Protein AF-R4KHP0-F1 (afdb_monomer)

Radius of gyration: 24.32 Å; Cα contacts (8 Å, |Δi|>4): 473; chains: 1; bounding box: 64×85×61 Å

Sequence (287 aa):
MPMGKLNKGKLIIPLVLSVVIGASGCSSDPKTSSIDQTKNSPAQAQDEILSQAIQSKKWPEKLSLTSPSKLAAPFQPISEKLLKTSNFPIFLPTYFPSPNVKDMKWSLNLKTEKNNFTIEIGKDLPPRKGVAYEAGTLSGNVRQPDESPLEKQFESENIGISSINLPNGIKGKEFLADGYPNVIGSNAITWKTDKWSFFVTASPGNGSGSTVDYAHQIVNALGKNDQGLLALPGKLSFIYTGANHPLTEIYWKVNDFTWYCFNWSGDTKEAIQIWRSMAYIGGENVK

Solvent-accessible sur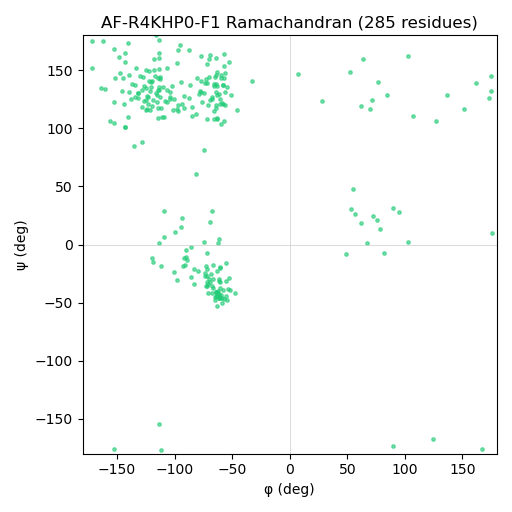face area (backbone atoms only — not comparable to full-atom values): 17339 Å² total; per-residue (Å²): 141,89,87,78,91,83,88,87,83,91,82,84,88,88,84,86,84,86,86,87,87,83,89,86,84,83,90,84,86,89,84,89,83,91,81,92,76,94,70,92,49,83,66,58,68,52,54,56,60,53,57,60,59,71,75,42,102,52,75,73,94,64,76,70,76,40,60,61,86,62,33,18,76,82,51,37,80,53,48,63,59,47,55,74,64,39,78,42,71,38,68,50,36,42,45,68,84,77,63,96,44,90,82,38,42,80,40,75,49,79,47,74,54,95,69,35,36,39,33,41,34,24,39,38,43,84,85,54,83,90,62,56,49,77,42,32,36,44,32,40,49,40,73,81,80,72,80,55,69,64,59,54,42,48,76,72,61,38,81,44,77,46,81,40,80,45,76,87,76,42,66,29,41,36,30,40,26,74,41,73,88,78,35,81,74,27,35,36,41,34,41,66,59,100,49,37,41,38,41,27,34,26,40,78,51,104,83,54,68,47,34,65,51,51,48,44,49,51,50,59,68,30,38,72,84,50,65,56,53,66,99,47,41,34,40,41,39,37,45,27,80,73,72,92,48,39,38,30,40,40,35,36,41,80,50,100,83,31,19,32,40,38,37,28,45,54,61,60,61,56,48,52,52,32,59,67,30,49,36,43,59,46,42,43,75,84,126

Secondary structure (DSSP, 8-state):
-----------------------------------------TTHHHHHHHHHHTS-SS--S---PPPGGGS-TTTHHHHHHHHHH-SS-EEEES--PPPSSTT-EEEEEEEEETTEEEEEEEEE-TT-TT-PEEEEEEEEEEPPPPPPHHHHHHHHH-SEEEEEE-GGG-EEEEEEES-TTS-TTEEEEEEE-SSEEEEEEE---TTS--HHHHHHHHHHHH-GGGTTS-SS-EEEEEEE-SSS--EEEEEEESSSS-EEEEEESS-HHHHHHHHHTEEEEE-----

Foldseek 3Di:
DDDDDDDDDDDDDDDDDDDDDDDDDDDDDDDDDDDDDDDDDVVVVVVVVLVVVVPDPDDPPDQDADALVQADPQCSVCLVVCQVQAQEWDWGFSDADDDPDPPKDWDWDWDDDRHKIKIFIFIDDPPDPPDTHGFWMKMKQDPDDDDPVVVVCLVPQFPDKDWDQEPLRFIKIKGFHQPPPHAHGWIWIWGDDPAEIEIFTAGDDPDDDHSNVLSNVLDVLCPHPSSLDDPWHWYWYWDHYPPQFIWIWIWTDPDPRMIMIIIGRDDVSSSSNRVSRIGTNDHHDPD

Structure (mmCIF, N/CA/C/O backbone):
data_AF-R4KHP0-F1
#
_entry.id   AF-R4KHP0-F1
#
loop_
_atom_site.group_PDB
_atom_site.id
_atom_site.type_symbol
_atom_site.label_atom_id
_atom_site.label_alt_id
_atom_site.label_comp_id
_atom_site.label_asym_id
_atom_site.label_entity_id
_atom_site.label_seq_id
_atom_site.pdbx_PDB_ins_code
_atom_site.Cartn_x
_atom_site.Cartn_y
_atom_site.Cartn_z
_atom_site.occupancy
_atom_site.B_iso_or_equiv
_atom_site.auth_seq_id
_atom_site.auth_comp_id
_atom_site.auth_asym_id
_atom_site.auth_atom_id
_atom_site.pdbx_PDB_model_num
ATOM 1 N N . MET A 1 1 ? 32.610 46.229 -37.667 1.00 28.91 1 MET A N 1
ATOM 2 C CA . MET A 1 1 ? 32.485 45.139 -38.660 1.00 28.91 1 MET A CA 1
ATOM 3 C C . MET A 1 1 ? 33.336 43.951 -38.213 1.00 28.91 1 MET A C 1
ATOM 5 O O . MET A 1 1 ? 34.385 44.208 -37.635 1.00 28.91 1 MET A O 1
ATOM 9 N N . PRO A 1 2 ? 32.869 42.701 -38.398 1.00 46.25 2 PRO A N 1
ATOM 10 C CA . PRO A 1 2 ? 33.339 41.508 -37.684 1.00 46.25 2 PRO A CA 1
ATOM 11 C C . PRO A 1 2 ? 34.064 40.479 -38.576 1.00 46.25 2 PRO A C 1
ATOM 13 O O . PRO A 1 2 ? 33.817 40.426 -39.774 1.00 46.25 2 PRO A O 1
ATOM 16 N N . MET A 1 3 ? 34.854 39.594 -37.960 1.00 31.41 3 MET A N 1
ATOM 17 C CA . MET A 1 3 ? 35.162 38.203 -38.365 1.00 31.41 3 MET A CA 1
ATOM 18 C C . MET A 1 3 ? 35.685 37.483 -37.100 1.00 31.41 3 MET A C 1
ATOM 20 O O . MET A 1 3 ? 36.504 38.065 -36.404 1.00 31.41 3 MET A O 1
ATOM 24 N N . GLY A 1 4 ? 35.304 36.274 -36.680 1.00 32.97 4 GLY A N 1
ATOM 25 C CA . GLY A 1 4 ? 34.343 35.273 -37.145 1.00 32.97 4 GLY A CA 1
ATOM 26 C C . GLY A 1 4 ? 34.681 33.902 -36.512 1.00 32.97 4 GLY A C 1
ATOM 27 O O . GLY A 1 4 ? 35.857 33.582 -36.467 1.00 32.97 4 GLY A O 1
ATOM 28 N N . LYS A 1 5 ? 33.644 33.138 -36.087 1.00 36.53 5 LYS A N 1
ATOM 29 C CA . LYS A 1 5 ? 33.468 31.645 -36.036 1.00 36.53 5 LYS A CA 1
ATOM 30 C C . LYS A 1 5 ? 34.557 30.770 -35.342 1.00 36.53 5 LYS A C 1
ATOM 32 O O . LYS A 1 5 ? 35.724 31.086 -35.417 1.00 36.53 5 LYS A O 1
ATOM 37 N N . LEU A 1 6 ? 34.355 29.614 -34.688 1.00 37.94 6 LEU A N 1
ATOM 38 C CA . LEU A 1 6 ? 33.360 28.522 -34.523 1.00 37.94 6 LEU A CA 1
ATOM 39 C C . LEU A 1 6 ? 33.566 27.950 -33.080 1.00 37.94 6 LEU A C 1
ATOM 41 O O . LEU A 1 6 ? 34.680 28.024 -32.584 1.00 37.94 6 LEU A O 1
ATOM 45 N N . ASN A 1 7 ? 32.579 27.518 -32.281 1.00 37.56 7 ASN A N 1
ATOM 46 C CA . ASN A 1 7 ? 31.709 26.317 -32.301 1.00 37.56 7 ASN A CA 1
ATOM 47 C C . ASN A 1 7 ? 32.344 24.976 -31.812 1.00 37.56 7 ASN A C 1
ATOM 49 O O . ASN A 1 7 ? 33.433 24.632 -32.257 1.00 37.56 7 ASN A O 1
ATOM 53 N N . LYS A 1 8 ? 31.548 24.182 -31.048 1.00 37.00 8 LYS A N 1
ATOM 54 C CA . LYS A 1 8 ? 31.733 22.791 -30.505 1.00 37.00 8 LYS A CA 1
ATOM 55 C C . LYS A 1 8 ? 32.526 22.694 -29.176 1.00 37.00 8 LYS A C 1
ATOM 57 O O . LYS A 1 8 ? 33.606 23.241 -29.087 1.00 37.00 8 LYS A O 1
ATOM 62 N N . GLY A 1 9 ? 32.118 22.045 -28.078 1.00 30.08 9 GLY A N 1
ATOM 63 C CA . GLY A 1 9 ? 31.060 21.070 -27.791 1.00 30.08 9 GLY A CA 1
ATOM 64 C C . GLY A 1 9 ? 31.629 19.658 -27.551 1.00 30.08 9 GLY A C 1
ATOM 65 O O . GLY A 1 9 ? 32.000 19.042 -28.541 1.00 30.08 9 GLY A O 1
ATOM 66 N N . LYS A 1 10 ? 31.557 19.153 -26.292 1.00 29.66 10 LYS A N 1
ATOM 67 C CA . LYS A 1 10 ? 31.539 17.718 -25.857 1.00 29.66 10 LYS A CA 1
ATOM 68 C C . LYS A 1 10 ? 32.817 16.879 -26.166 1.00 29.66 10 LYS A C 1
ATOM 70 O O . LYS A 1 10 ? 33.559 17.232 -27.060 1.00 29.66 10 LYS A O 1
ATOM 75 N N . LEU A 1 11 ? 33.177 15.739 -25.560 1.00 28.12 11 LEU A N 1
ATOM 76 C CA . LEU A 1 11 ? 32.784 14.893 -24.418 1.00 28.12 11 LEU A CA 1
ATOM 77 C C . LEU A 1 11 ? 33.687 13.615 -24.510 1.00 28.12 11 LEU A C 1
ATOM 79 O O . LEU A 1 11 ? 33.922 13.151 -25.617 1.00 28.12 11 LEU A O 1
ATOM 83 N N . ILE A 1 12 ? 34.099 13.047 -23.362 1.00 31.05 12 ILE A N 1
ATOM 84 C CA . ILE A 1 12 ? 34.467 11.627 -23.068 1.00 31.05 12 ILE A CA 1
ATOM 85 C C . ILE A 1 12 ? 35.771 10.962 -23.608 1.00 31.05 12 ILE A C 1
ATOM 87 O O . ILE A 1 12 ? 36.027 10.874 -24.801 1.00 31.05 12 ILE A O 1
ATOM 91 N N . ILE A 1 13 ? 36.526 10.441 -22.616 1.00 41.41 13 ILE A N 1
ATOM 92 C CA . ILE A 1 13 ? 37.250 9.149 -22.413 1.00 41.41 13 ILE A CA 1
ATOM 93 C C . ILE A 1 13 ? 37.324 8.158 -23.604 1.00 41.41 13 ILE A C 1
ATOM 95 O O . ILE A 1 13 ? 36.345 7.973 -24.320 1.00 41.41 13 ILE A O 1
ATOM 99 N N . PRO A 1 14 ? 38.425 7.389 -23.743 1.00 34.06 14 PRO A N 1
ATOM 100 C CA . PRO A 1 14 ? 38.361 5.995 -23.262 1.00 34.06 14 PRO A CA 1
ATOM 101 C C . PRO A 1 14 ? 39.704 5.455 -22.722 1.00 34.06 14 PRO A C 1
ATOM 103 O O . PRO A 1 14 ? 40.760 5.747 -23.271 1.00 34.06 14 PRO A O 1
ATOM 106 N N . LEU A 1 15 ? 39.670 4.562 -21.727 1.00 25.88 15 LEU A N 1
ATOM 107 C CA . LEU A 1 15 ? 40.487 3.351 -21.827 1.00 25.88 15 LEU A CA 1
ATOM 108 C C . LEU A 1 15 ? 39.878 2.189 -21.037 1.00 25.88 15 LEU A C 1
ATOM 110 O O . LEU A 1 15 ? 39.623 2.258 -19.839 1.00 25.88 15 LEU A O 1
ATOM 114 N N . VAL A 1 16 ? 39.651 1.133 -21.802 1.00 30.00 16 VAL A N 1
ATOM 115 C CA . VAL A 1 16 ? 39.250 -0.224 -21.452 1.00 30.00 16 VAL A CA 1
ATOM 116 C C . VAL A 1 16 ? 40.415 -0.932 -20.758 1.00 30.00 16 VAL A C 1
ATOM 118 O O . VAL A 1 16 ? 41.546 -0.779 -21.208 1.00 30.00 16 VAL A O 1
ATOM 121 N N . LEU A 1 17 ? 40.146 -1.785 -19.764 1.00 25.69 17 LEU A N 1
ATOM 122 C CA . LEU A 1 17 ? 40.785 -3.105 -19.720 1.00 25.69 17 LEU A CA 1
ATOM 123 C C . LEU A 1 17 ? 39.953 -4.098 -18.900 1.00 25.69 17 LEU A C 1
ATOM 125 O O . LEU A 1 17 ? 39.893 -4.053 -17.674 1.00 25.69 17 LEU A O 1
ATOM 129 N N . SER A 1 18 ? 39.315 -5.004 -19.631 1.00 29.98 18 SER A N 1
ATOM 130 C CA . SER A 1 18 ? 38.725 -6.242 -19.142 1.00 29.98 18 SER A CA 1
ATOM 131 C C . SER A 1 18 ? 39.831 -7.269 -18.894 1.00 29.98 18 SER A C 1
ATOM 133 O O . SER A 1 18 ? 40.717 -7.422 -19.734 1.00 29.98 18 SER A O 1
ATOM 135 N N . VAL A 1 19 ? 39.725 -8.047 -17.816 1.00 27.59 19 VAL A N 1
ATOM 136 C CA . VAL A 1 19 ? 40.355 -9.372 -17.741 1.00 27.59 19 VAL A CA 1
ATOM 137 C C . VAL A 1 19 ? 39.259 -10.398 -17.483 1.00 27.59 19 VAL A C 1
ATOM 139 O O . VAL A 1 19 ? 38.566 -10.365 -16.471 1.00 27.59 19 VAL A O 1
ATOM 142 N N . VAL A 1 20 ? 39.103 -11.274 -18.471 1.00 30.81 20 VAL A N 1
ATOM 143 C CA . VAL A 1 20 ? 38.337 -12.522 -18.451 1.00 30.81 20 VAL A CA 1
ATOM 144 C C . VAL A 1 20 ? 39.322 -13.666 -18.186 1.00 30.81 20 VAL A C 1
ATOM 146 O O . VAL A 1 20 ? 40.495 -13.531 -18.527 1.00 30.81 20 VAL A O 1
ATOM 149 N N . ILE A 1 21 ? 38.801 -14.774 -17.644 1.00 29.14 21 ILE A N 1
ATOM 150 C CA . ILE A 1 21 ? 39.194 -16.205 -17.743 1.00 29.14 21 ILE A CA 1
ATOM 151 C C . ILE A 1 21 ? 39.100 -16.807 -16.319 1.00 29.14 21 ILE A C 1
ATOM 153 O O . ILE A 1 21 ? 39.634 -16.241 -15.378 1.00 29.14 21 ILE A O 1
ATOM 157 N N . GLY A 1 22 ? 38.425 -17.929 -16.061 1.00 23.52 22 GLY A N 1
ATOM 158 C CA . GLY A 1 22 ? 37.931 -18.945 -16.980 1.00 23.52 22 GLY A CA 1
ATOM 159 C C . GLY A 1 22 ? 37.032 -19.986 -16.308 1.00 23.52 22 GLY A C 1
ATOM 160 O O . GLY A 1 2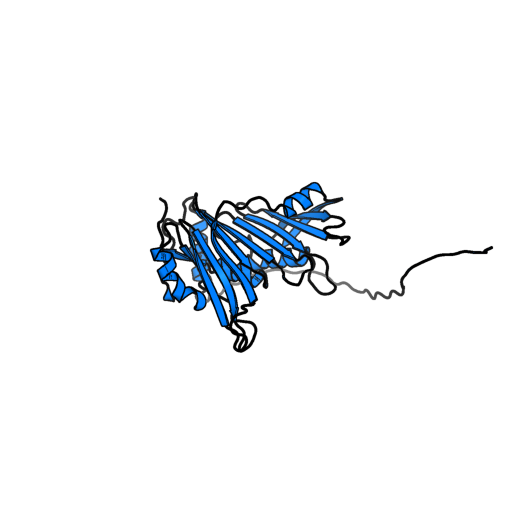2 ? 36.799 -19.977 -15.103 1.00 23.52 22 GLY A O 1
ATOM 161 N N . ALA A 1 23 ? 36.501 -20.845 -17.171 1.00 27.72 23 ALA A N 1
ATOM 162 C CA . ALA A 1 23 ? 35.503 -21.874 -16.930 1.00 27.72 23 ALA A CA 1
ATOM 163 C C . ALA A 1 23 ? 35.988 -23.069 -16.092 1.00 27.72 23 ALA A C 1
ATOM 165 O O . ALA A 1 23 ? 37.179 -23.365 -16.076 1.00 27.72 23 ALA A O 1
ATOM 166 N N . SER A 1 24 ? 35.023 -23.789 -15.503 1.00 25.73 24 SER A N 1
ATOM 167 C CA . SER A 1 24 ? 34.913 -25.256 -15.286 1.00 25.73 24 SER A CA 1
ATOM 168 C C . SER A 1 24 ? 33.646 -25.468 -14.429 1.00 25.73 24 SER A C 1
ATOM 170 O O . SER A 1 24 ? 33.453 -24.727 -13.479 1.00 25.73 24 SER A O 1
ATOM 172 N N . GLY A 1 25 ? 32.676 -26.353 -14.656 1.00 22.62 25 GLY A N 1
ATOM 173 C CA . GLY A 1 25 ? 32.632 -27.613 -15.386 1.00 22.62 25 GLY A CA 1
ATOM 174 C C . GLY A 1 25 ? 32.054 -28.702 -14.460 1.00 22.62 25 GLY A C 1
ATOM 175 O O . GLY A 1 25 ? 32.753 -29.160 -13.572 1.00 22.62 25 GLY A O 1
ATOM 176 N N . CYS A 1 26 ? 30.802 -29.104 -14.722 1.00 19.69 26 CYS A N 1
ATOM 177 C CA . CYS A 1 26 ? 30.191 -30.433 -14.505 1.00 19.69 26 CYS A CA 1
ATOM 178 C C . CYS A 1 26 ? 29.876 -31.009 -13.093 1.00 19.69 26 CYS A C 1
ATOM 180 O O . CYS A 1 26 ? 30.752 -31.439 -12.360 1.00 19.69 26 CYS A O 1
ATOM 182 N N . SER A 1 27 ? 28.559 -31.205 -12.878 1.00 24.19 27 SER A N 1
ATOM 183 C CA . SER A 1 27 ? 27.855 -32.477 -12.570 1.00 24.19 27 SER A CA 1
ATOM 184 C C . SER A 1 27 ? 28.169 -33.275 -11.292 1.00 24.19 27 SER A C 1
ATOM 186 O O . SER A 1 27 ? 29.212 -33.909 -11.224 1.00 24.19 27 SER A O 1
ATOM 188 N N . SER A 1 28 ? 27.153 -33.454 -10.429 1.00 24.47 28 SER A N 1
ATOM 189 C CA . SER A 1 28 ? 26.474 -34.755 -10.192 1.00 24.47 28 SER A CA 1
ATOM 190 C C . SER A 1 28 ? 25.472 -34.689 -9.023 1.00 24.47 28 SER A C 1
ATOM 192 O O . SER A 1 28 ? 25.851 -34.347 -7.908 1.00 24.47 28 SER A O 1
ATOM 194 N N . ASP A 1 29 ? 24.227 -35.091 -9.277 1.00 27.22 29 ASP A N 1
ATOM 195 C CA . ASP A 1 29 ? 23.288 -35.699 -8.308 1.00 27.22 29 ASP A CA 1
ATOM 196 C C . ASP A 1 29 ? 23.392 -37.243 -8.448 1.00 27.22 29 ASP A C 1
ATOM 198 O O . ASP A 1 29 ? 23.985 -37.672 -9.447 1.00 27.22 29 ASP A O 1
ATOM 202 N N . PRO A 1 30 ? 22.786 -38.124 -7.604 1.00 42.34 30 PRO A N 1
ATOM 203 C CA . PRO A 1 30 ? 21.870 -37.899 -6.463 1.00 42.34 30 PRO A CA 1
ATOM 204 C C . PRO A 1 30 ? 22.110 -38.823 -5.225 1.00 42.34 30 PRO A C 1
ATOM 206 O O . PRO A 1 30 ? 22.830 -39.815 -5.305 1.00 42.34 30 PRO A O 1
ATOM 209 N N . LYS A 1 31 ? 21.392 -38.571 -4.110 1.00 25.47 31 LYS A N 1
ATOM 210 C CA . LYS A 1 31 ? 20.459 -39.504 -3.400 1.00 25.47 31 LYS A CA 1
ATOM 211 C C . LYS A 1 31 ? 20.331 -39.263 -1.878 1.00 25.47 31 LYS A C 1
ATOM 213 O O . LYS A 1 31 ? 21.260 -39.473 -1.114 1.00 25.47 31 LYS A O 1
ATOM 218 N N . THR A 1 32 ? 19.098 -38.909 -1.493 1.00 26.08 32 THR A N 1
ATOM 219 C CA . THR A 1 32 ? 18.272 -39.363 -0.345 1.00 26.08 32 THR A CA 1
ATOM 220 C C . THR A 1 32 ? 18.920 -39.860 0.956 1.00 26.08 32 THR A C 1
ATOM 222 O O . THR A 1 32 ? 19.465 -40.958 0.980 1.00 26.08 32 THR A O 1
ATOM 225 N N . SER A 1 33 ? 18.556 -39.213 2.072 1.00 23.69 33 SER A N 1
ATOM 226 C CA . SER A 1 33 ? 17.799 -39.859 3.165 1.00 23.69 33 SER A CA 1
ATOM 227 C C . SER A 1 33 ? 17.188 -38.826 4.122 1.00 23.69 33 SER A C 1
ATOM 229 O O . SER A 1 33 ? 17.852 -37.885 4.546 1.00 23.69 33 SER A O 1
ATOM 231 N N . SER A 1 34 ? 15.917 -39.047 4.452 1.00 26.77 34 SER A N 1
ATOM 232 C CA . SER A 1 34 ? 15.106 -38.406 5.490 1.00 26.77 34 SER A CA 1
ATOM 233 C C . SER A 1 34 ? 15.705 -38.532 6.891 1.00 26.77 34 SER A C 1
ATOM 235 O O . SER A 1 34 ? 16.136 -39.630 7.224 1.00 26.77 34 SER A O 1
ATOM 237 N N . ILE A 1 35 ? 15.582 -37.495 7.727 1.00 29.33 35 ILE A N 1
ATOM 238 C CA . ILE A 1 35 ? 15.316 -37.601 9.174 1.00 29.33 35 ILE A CA 1
ATOM 239 C C . ILE A 1 35 ? 14.403 -36.426 9.559 1.00 29.33 35 ILE A C 1
ATOM 241 O O . ILE A 1 35 ? 14.747 -35.260 9.363 1.00 29.33 35 ILE A O 1
ATOM 245 N N . ASP A 1 36 ? 13.239 -36.780 10.098 1.00 30.22 36 ASP A N 1
ATOM 246 C CA . ASP A 1 36 ? 12.306 -35.925 10.823 1.00 30.22 36 ASP A CA 1
ATOM 247 C C . ASP A 1 36 ? 12.971 -35.245 12.022 1.00 30.22 36 ASP A C 1
ATOM 249 O O . ASP A 1 36 ? 13.541 -35.921 12.877 1.00 30.22 36 ASP A O 1
ATOM 253 N N . GLN A 1 37 ? 12.785 -33.930 12.158 1.00 29.66 37 GLN A N 1
ATOM 254 C CA . GLN A 1 37 ? 12.669 -33.280 13.465 1.00 29.66 37 GLN A CA 1
ATOM 255 C C . GLN A 1 37 ? 11.644 -32.144 13.396 1.00 29.66 37 GLN A C 1
ATOM 257 O O . GLN A 1 37 ? 11.917 -31.031 12.953 1.00 29.66 37 GLN A O 1
ATOM 262 N N . THR A 1 38 ? 10.453 -32.450 13.900 1.00 34.06 38 THR A N 1
ATOM 263 C CA . THR A 1 38 ? 9.452 -31.511 14.404 1.00 34.06 38 THR A CA 1
ATOM 264 C C . THR A 1 38 ? 10.077 -30.457 15.319 1.00 34.06 38 THR A C 1
ATOM 266 O O . THR A 1 38 ? 10.517 -30.764 16.427 1.00 34.06 38 THR A O 1
ATOM 269 N N . LYS A 1 39 ? 10.025 -29.195 14.887 1.00 29.30 39 LYS A N 1
ATOM 270 C CA . LYS A 1 39 ? 9.979 -28.007 15.748 1.00 29.30 39 LYS A CA 1
ATOM 271 C C . LYS A 1 39 ? 9.067 -26.990 15.072 1.00 29.30 39 LYS A C 1
ATOM 273 O O . LYS A 1 39 ? 9.482 -26.316 14.135 1.00 29.30 39 LYS A O 1
ATOM 278 N N . ASN A 1 40 ? 7.832 -26.900 15.559 1.00 34.06 40 ASN A N 1
ATOM 279 C CA . ASN A 1 40 ? 6.867 -25.895 15.129 1.00 34.06 40 ASN A CA 1
ATOM 280 C C . ASN A 1 40 ? 7.440 -24.501 15.404 1.00 34.06 40 ASN A C 1
ATOM 282 O O . ASN A 1 40 ? 7.485 -24.041 16.546 1.00 34.06 40 ASN A O 1
ATOM 286 N N . SER A 1 41 ? 7.905 -23.852 14.341 1.00 33.28 41 SER A N 1
ATOM 287 C CA . SER A 1 41 ? 8.225 -22.430 14.336 1.00 33.28 41 SER A CA 1
ATOM 288 C C . SER A 1 41 ? 6.918 -21.640 14.164 1.00 33.28 41 SER A C 1
ATOM 290 O O . SER A 1 41 ? 6.063 -22.078 13.391 1.00 33.28 41 SER A O 1
ATOM 292 N N . PRO A 1 42 ? 6.732 -20.472 14.810 1.00 35.22 42 PRO A N 1
ATOM 293 C CA . PRO A 1 42 ? 5.514 -19.658 14.684 1.00 35.22 42 PRO A CA 1
ATOM 294 C C . PRO A 1 42 ? 5.150 -19.264 13.240 1.00 35.22 42 PRO A C 1
ATOM 296 O O . PRO A 1 42 ? 4.014 -18.879 12.984 1.00 35.22 42 PRO A O 1
ATOM 299 N N . ALA A 1 43 ? 6.094 -19.387 12.300 1.00 36.75 43 ALA A N 1
ATOM 300 C CA . ALA A 1 43 ? 5.887 -19.161 10.872 1.00 36.75 43 ALA A CA 1
ATOM 301 C C . ALA A 1 43 ? 5.035 -20.255 10.190 1.00 36.75 43 ALA A C 1
ATOM 303 O O . ALA A 1 43 ? 4.224 -19.939 9.328 1.00 36.75 43 ALA A O 1
ATOM 304 N N . GLN A 1 44 ? 5.131 -21.522 10.614 1.00 35.16 44 GLN A N 1
ATOM 305 C CA . GLN A 1 44 ? 4.382 -22.620 9.976 1.00 35.16 44 GLN A CA 1
ATOM 306 C C . GLN A 1 44 ? 2.885 -22.605 10.319 1.00 35.16 44 GLN A C 1
ATOM 308 O O . GLN A 1 44 ? 2.061 -23.011 9.506 1.00 35.16 44 GLN A O 1
ATOM 313 N N . ALA A 1 45 ? 2.514 -22.061 11.483 1.00 37.56 45 ALA A N 1
ATOM 314 C CA . ALA A 1 45 ? 1.112 -21.908 11.873 1.00 37.56 45 ALA A CA 1
ATOM 315 C C . ALA A 1 45 ? 0.381 -20.812 11.072 1.00 37.56 45 ALA A C 1
ATOM 317 O O . ALA A 1 45 ? -0.844 -20.830 10.991 1.00 37.56 45 ALA A O 1
ATOM 318 N N . GLN A 1 46 ? 1.107 -19.861 10.469 1.00 37.53 46 GLN A N 1
ATOM 319 C CA . GLN A 1 46 ? 0.520 -18.860 9.570 1.00 37.53 46 GLN A CA 1
ATOM 320 C C . GLN A 1 46 ? 0.350 -19.400 8.142 1.00 37.53 46 GLN A C 1
ATOM 322 O O . GLN A 1 46 ? -0.653 -19.088 7.498 1.00 37.53 46 GLN A O 1
ATOM 327 N N . ASP A 1 47 ? 1.256 -20.268 7.683 1.00 35.50 47 ASP A N 1
ATOM 328 C CA . ASP A 1 47 ? 1.210 -20.855 6.336 1.00 35.50 47 ASP A CA 1
ATOM 329 C C . ASP A 1 47 ? 0.080 -21.894 6.166 1.00 35.50 47 ASP A C 1
ATOM 331 O O . ASP A 1 47 ? -0.532 -21.982 5.096 1.00 35.50 47 ASP A O 1
ATOM 335 N N . GLU A 1 48 ? -0.283 -22.637 7.221 1.00 35.78 48 GLU A N 1
ATOM 336 C CA . GLU A 1 48 ? -1.422 -23.574 7.185 1.00 35.78 48 GLU A CA 1
ATOM 337 C C . GLU A 1 48 ? -2.788 -22.866 7.187 1.00 35.78 48 GLU A C 1
ATOM 339 O O . GLU A 1 48 ? -3.704 -23.288 6.475 1.00 35.78 48 GLU A O 1
ATOM 344 N N . ILE A 1 49 ? -2.920 -21.744 7.907 1.00 40.69 49 ILE A N 1
ATOM 345 C CA . ILE A 1 49 ? -4.145 -20.921 7.909 1.00 40.69 49 ILE A CA 1
ATOM 346 C C . ILE A 1 49 ? -4.358 -20.275 6.530 1.00 40.69 49 ILE A C 1
ATOM 348 O O . ILE A 1 49 ? -5.487 -20.194 6.041 1.00 40.69 49 ILE A O 1
ATOM 352 N N . LEU A 1 50 ? -3.273 -19.862 5.869 1.00 34.44 50 LEU A N 1
ATOM 353 C CA . LEU A 1 50 ? -3.321 -19.265 4.536 1.00 34.44 50 LEU A CA 1
ATOM 354 C C . LEU A 1 50 ? -3.650 -20.302 3.448 1.00 34.44 50 LEU A C 1
ATOM 356 O O . LEU A 1 50 ? -4.397 -20.010 2.516 1.00 34.44 50 LEU A O 1
ATOM 360 N N . SER A 1 51 ? -3.163 -21.535 3.603 1.00 35.66 51 SER A N 1
ATOM 361 C CA . SER A 1 51 ? -3.412 -22.632 2.659 1.00 35.66 51 SER A CA 1
ATOM 362 C C . SER A 1 51 ? -4.871 -23.110 2.669 1.00 35.66 51 SER A C 1
ATOM 364 O O . SER A 1 51 ? -5.411 -23.453 1.617 1.00 35.66 51 SER A O 1
ATOM 366 N N . GLN A 1 52 ? -5.557 -23.051 3.819 1.00 36.06 52 GLN A N 1
ATOM 367 C CA . GLN A 1 52 ? -6.999 -23.330 3.901 1.00 36.06 52 GLN A CA 1
ATOM 368 C C . GLN A 1 52 ? -7.864 -22.217 3.281 1.00 36.06 52 GLN A C 1
ATOM 370 O O . GLN A 1 52 ? -8.938 -22.500 2.752 1.00 36.06 52 GLN A O 1
ATOM 375 N N . ALA A 1 53 ? -7.384 -20.969 3.259 1.00 38.19 53 ALA A N 1
ATOM 376 C CA . ALA A 1 53 ? -8.095 -19.843 2.646 1.00 38.19 53 ALA A CA 1
ATOM 377 C C . ALA A 1 53 ? -8.091 -19.875 1.102 1.00 38.19 53 ALA A C 1
ATOM 379 O O . ALA A 1 53 ? -8.923 -19.225 0.469 1.00 38.19 53 ALA A O 1
ATOM 380 N N . ILE A 1 54 ? -7.186 -20.642 0.483 1.00 39.09 54 ILE A N 1
ATOM 381 C CA . ILE A 1 54 ? -7.034 -20.726 -0.981 1.00 39.09 54 ILE A CA 1
ATOM 382 C C . ILE A 1 54 ? -8.038 -21.713 -1.615 1.00 39.09 54 ILE A C 1
ATOM 384 O O . ILE A 1 54 ? -8.357 -21.586 -2.797 1.00 39.09 54 ILE A O 1
ATOM 388 N N . GLN A 1 55 ? -8.603 -22.658 -0.851 1.00 32.88 55 GLN A N 1
ATOM 389 C CA . GLN A 1 55 ? -9.522 -23.676 -1.390 1.00 32.88 55 GLN A CA 1
ATOM 390 C C . GLN A 1 55 ? -11.014 -23.311 -1.341 1.00 32.88 55 GLN A C 1
ATOM 392 O O . GLN A 1 55 ? -11.813 -23.954 -2.023 1.00 32.88 55 GLN A O 1
ATOM 397 N N . SER A 1 56 ? -11.421 -22.258 -0.628 1.00 30.88 56 SER A N 1
ATOM 398 C CA . SER A 1 56 ? -12.807 -21.784 -0.664 1.00 30.88 56 SER A CA 1
ATOM 399 C C . SER A 1 56 ? -12.946 -20.551 -1.557 1.00 30.88 56 SER A C 1
ATOM 401 O O . SER A 1 56 ? -12.501 -19.466 -1.202 1.00 30.88 56 SER A O 1
ATOM 403 N N . LYS A 1 57 ? -13.699 -20.651 -2.663 1.00 34.38 57 LYS A N 1
ATOM 404 C CA . LYS A 1 57 ? -14.295 -19.490 -3.371 1.00 34.38 57 LYS A CA 1
ATOM 405 C C . LYS A 1 57 ? -15.392 -18.787 -2.545 1.00 34.38 57 LYS A C 1
ATOM 407 O O . LYS A 1 57 ? -16.334 -18.217 -3.087 1.00 34.38 57 LYS A O 1
ATOM 412 N N . LYS A 1 58 ? -15.282 -18.845 -1.224 1.00 31.86 58 LYS A N 1
ATOM 413 C CA . LYS A 1 58 ? -16.038 -18.054 -0.272 1.00 31.86 58 LYS A CA 1
ATOM 414 C C . LYS A 1 58 ? -15.031 -17.143 0.404 1.00 31.86 58 LYS A C 1
ATOM 416 O O . LYS A 1 58 ? -13.946 -17.584 0.777 1.00 31.86 58 LYS A O 1
ATOM 421 N N . TRP A 1 59 ? -15.408 -15.881 0.545 1.00 38.56 59 TRP A N 1
ATOM 422 C CA . TRP A 1 59 ? -14.880 -15.007 1.581 1.00 38.56 59 TRP A CA 1
ATOM 423 C C . TRP A 1 59 ? -14.550 -15.791 2.858 1.00 38.56 59 TRP A C 1
ATOM 425 O O . TRP A 1 59 ? -15.341 -16.674 3.199 1.00 38.56 59 TRP A O 1
ATOM 435 N N . PRO A 1 60 ? -13.448 -15.503 3.579 1.00 46.00 60 PRO A N 1
ATOM 436 C CA . PRO A 1 60 ? -13.233 -16.130 4.874 1.00 46.00 60 PRO A CA 1
ATOM 437 C C . PRO A 1 60 ? -14.448 -15.795 5.745 1.00 46.00 60 PRO A C 1
ATOM 439 O O . PRO A 1 60 ? -14.611 -14.659 6.183 1.00 46.00 60 PRO A O 1
ATOM 442 N N . GLU A 1 61 ? -15.322 -16.784 5.962 1.00 41.50 61 GLU A N 1
ATOM 443 C CA . GLU A 1 61 ? -16.622 -16.647 6.641 1.00 41.50 61 GLU A CA 1
ATOM 444 C C . GLU A 1 61 ? -16.468 -16.198 8.112 1.00 41.50 61 GLU A C 1
ATOM 446 O O . GLU A 1 61 ? -17.457 -15.988 8.808 1.00 41.50 61 GLU A O 1
ATOM 451 N N . LYS A 1 62 ? -15.233 -15.968 8.580 1.00 46.91 62 LYS A N 1
ATOM 452 C CA . LYS A 1 62 ? -14.886 -15.165 9.754 1.00 46.91 62 LYS A CA 1
ATOM 453 C C . LYS A 1 62 ? -13.482 -14.576 9.586 1.00 46.91 62 LYS A C 1
ATOM 455 O O . LYS A 1 62 ? -12.492 -15.272 9.800 1.00 46.91 62 LYS A O 1
ATOM 460 N N . LEU A 1 63 ? -13.374 -13.281 9.283 1.00 61.72 63 LEU A N 1
ATOM 461 C CA . LEU A 1 63 ? -12.176 -12.532 9.671 1.00 61.72 63 LEU A CA 1
ATOM 462 C C . LEU A 1 63 ? -12.051 -12.642 11.194 1.00 61.72 63 LEU A C 1
ATOM 464 O O . LEU A 1 63 ? -12.981 -12.286 11.922 1.00 61.72 63 LEU A O 1
ATOM 468 N N . SER A 1 64 ? -10.939 -13.186 11.690 1.00 65.62 64 SER A N 1
ATOM 469 C CA . SER A 1 64 ? -10.727 -13.300 13.130 1.00 65.62 64 SER A CA 1
ATOM 470 C C . SER A 1 64 ? -10.613 -11.901 13.725 1.00 65.62 64 SER A C 1
ATOM 472 O O . SER A 1 64 ? -9.672 -11.166 13.416 1.00 65.62 64 SER A O 1
ATOM 474 N N . LEU A 1 65 ? -11.575 -11.543 14.573 1.00 78.56 65 LEU A N 1
ATOM 475 C CA . LEU A 1 65 ? -11.572 -10.274 15.285 1.00 78.56 65 LEU A CA 1
ATOM 476 C C . LEU A 1 65 ? -10.275 -10.142 16.088 1.00 78.56 65 LEU A C 1
ATOM 478 O O . LEU A 1 65 ? -9.984 -10.955 16.968 1.00 78.56 65 LEU A O 1
ATOM 482 N N . THR A 1 66 ? -9.499 -9.110 15.783 1.00 81.75 66 THR A N 1
ATOM 483 C CA . THR A 1 66 ? -8.247 -8.823 16.476 1.00 81.75 66 THR A CA 1
ATOM 484 C C . THR A 1 66 ? -8.513 -7.874 17.629 1.00 81.75 66 THR A C 1
ATOM 486 O O . THR A 1 66 ? -9.132 -6.826 17.466 1.00 81.75 66 THR A O 1
ATOM 489 N N . SER A 1 67 ? -8.044 -8.252 18.820 1.00 83.94 67 SER A N 1
ATOM 490 C CA . SER A 1 67 ? -8.138 -7.389 19.995 1.00 83.94 67 SER A CA 1
ATOM 491 C C . SER A 1 67 ? -7.322 -6.108 19.772 1.00 83.94 67 SER A C 1
ATOM 493 O O . SER A 1 67 ? -6.177 -6.216 19.324 1.00 83.94 67 SER A O 1
ATOM 495 N N . PRO A 1 68 ? -7.841 -4.920 20.139 1.00 84.81 68 PRO A N 1
ATOM 496 C CA . PRO A 1 68 ? -7.102 -3.663 20.033 1.00 84.81 68 PRO A CA 1
ATOM 497 C C . PRO A 1 68 ? -5.718 -3.681 20.695 1.00 84.81 68 PRO A C 1
ATOM 499 O O . PRO A 1 68 ? -4.809 -3.014 20.215 1.00 84.81 68 PRO A O 1
ATOM 502 N N . SER A 1 69 ? -5.514 -4.491 21.740 1.00 86.19 69 SER A N 1
ATOM 503 C CA . SER A 1 69 ? -4.213 -4.637 22.415 1.00 86.19 69 SER A CA 1
ATOM 504 C C . SER A 1 69 ? -3.125 -5.281 21.550 1.00 86.19 69 SER A C 1
ATOM 506 O O . SER A 1 69 ? -1.943 -5.155 21.861 1.00 86.19 69 SER A O 1
ATOM 508 N N . LYS A 1 70 ? -3.508 -5.963 20.463 1.00 91.00 70 LYS A N 1
ATOM 509 C CA . LYS A 1 70 ? -2.588 -6.559 19.484 1.00 91.00 70 LYS A CA 1
ATOM 510 C C . LYS A 1 70 ? -2.225 -5.607 18.342 1.00 91.00 70 LYS A C 1
ATOM 512 O O . LYS A 1 70 ? -1.413 -5.974 17.497 1.00 91.00 70 LYS A O 1
ATOM 517 N N . LEU A 1 71 ? -2.829 -4.418 18.282 1.00 93.00 71 LEU A N 1
ATOM 518 C CA . LEU A 1 71 ? -2.474 -3.411 17.286 1.00 93.00 71 LEU A CA 1
ATOM 519 C C . LEU A 1 71 ? -1.111 -2.802 17.587 1.00 93.00 71 LEU A C 1
ATOM 521 O O . LEU A 1 71 ? -0.685 -2.742 18.744 1.00 93.00 71 LEU A O 1
ATOM 525 N N . ALA A 1 72 ? -0.459 -2.279 16.552 1.00 92.88 72 ALA A N 1
ATOM 526 C CA . ALA A 1 72 ? 0.746 -1.495 16.738 1.00 92.88 72 ALA A CA 1
ATOM 527 C C . ALA A 1 72 ? 0.458 -0.300 17.658 1.00 92.88 72 ALA A C 1
ATOM 529 O O . ALA A 1 72 ? -0.568 0.369 17.515 1.00 92.88 72 ALA A O 1
ATOM 530 N N . ALA A 1 73 ? 1.373 -0.023 18.592 1.00 92.25 73 ALA A N 1
ATOM 531 C CA . ALA A 1 73 ? 1.168 0.947 19.671 1.00 92.25 73 ALA A CA 1
ATOM 532 C C . ALA A 1 73 ? 0.598 2.313 19.220 1.00 92.25 73 ALA A C 1
ATOM 534 O O . ALA A 1 73 ? -0.318 2.791 19.888 1.00 92.25 73 ALA A O 1
ATOM 535 N N . PRO A 1 74 ? 1.033 2.924 18.091 1.00 91.75 74 PRO A N 1
ATOM 536 C CA . PRO A 1 74 ? 0.463 4.195 17.635 1.00 91.75 74 PRO A CA 1
ATOM 537 C C . PRO A 1 74 ? -1.037 4.124 17.310 1.00 91.75 74 PRO A C 1
ATOM 539 O O . PRO A 1 74 ? -1.745 5.111 17.473 1.00 91.75 74 PRO A O 1
ATOM 542 N N . PHE A 1 75 ? -1.534 2.961 16.880 1.00 94.38 75 PHE A N 1
ATOM 543 C CA . PHE A 1 75 ? -2.906 2.760 16.406 1.00 94.38 75 PHE A CA 1
ATOM 544 C C . PHE A 1 75 ? -3.879 2.311 17.502 1.00 94.38 75 PHE A C 1
ATOM 546 O O . PHE A 1 75 ? -5.091 2.457 17.338 1.00 94.38 75 PHE A O 1
ATOM 553 N N . GLN A 1 76 ? -3.380 1.795 18.630 1.00 93.81 76 GLN A N 1
ATOM 554 C CA . GLN A 1 76 ? -4.232 1.345 19.738 1.00 93.81 76 GLN A CA 1
ATOM 555 C C . GLN A 1 76 ? -5.210 2.439 20.215 1.00 93.81 76 GLN A C 1
ATOM 557 O O . GLN A 1 76 ? -6.408 2.149 20.284 1.00 93.81 76 GLN A O 1
ATOM 562 N N . PRO A 1 77 ? -4.784 3.702 20.457 1.00 92.94 77 PRO A N 1
ATOM 563 C CA . PRO A 1 77 ? -5.665 4.731 21.017 1.00 92.94 77 PRO A CA 1
ATOM 564 C C . PRO A 1 77 ? -6.793 5.182 20.080 1.00 92.94 77 PRO A C 1
ATOM 566 O O . PRO A 1 77 ? -7.823 5.663 20.543 1.00 92.94 77 PRO A O 1
ATOM 569 N N . ILE A 1 78 ? -6.617 5.046 18.761 1.00 93.38 78 ILE A N 1
ATOM 570 C CA . ILE A 1 78 ? -7.610 5.501 17.773 1.00 93.38 78 ILE A CA 1
ATOM 571 C C . ILE A 1 78 ? -8.647 4.425 17.422 1.00 93.38 78 ILE A C 1
ATOM 573 O O . ILE A 1 78 ? -9.688 4.743 16.843 1.00 93.38 78 ILE A O 1
ATOM 577 N N . SER A 1 79 ? -8.392 3.167 17.800 1.00 92.25 79 SER A N 1
ATOM 578 C CA . SER A 1 79 ? -9.246 2.017 17.478 1.00 92.25 79 SER A CA 1
ATOM 579 C C . SER A 1 79 ? -10.681 2.171 17.997 1.00 92.25 79 SER A C 1
ATOM 581 O O . SER A 1 79 ? -11.632 1.981 17.242 1.00 92.25 79 SER A O 1
ATOM 583 N N . GLU A 1 80 ? -10.860 2.599 19.251 1.00 90.12 80 GLU A N 1
ATOM 584 C CA . GLU A 1 80 ? -12.187 2.780 19.850 1.00 90.12 80 GLU A CA 1
ATOM 585 C C . GLU A 1 80 ? -13.012 3.851 19.137 1.00 90.12 80 GLU A C 1
ATOM 587 O O . GLU A 1 80 ? -14.213 3.679 18.922 1.00 90.12 80 GLU A O 1
ATOM 592 N N . LYS A 1 81 ? -12.375 4.971 18.768 1.00 91.25 81 LYS A N 1
ATOM 593 C CA . LYS A 1 81 ? -13.048 6.062 18.058 1.00 91.25 81 LYS A CA 1
ATOM 594 C C . LYS A 1 81 ? -13.513 5.588 16.685 1.00 91.25 81 LYS A C 1
ATOM 596 O O . LYS A 1 81 ? -14.655 5.852 16.321 1.00 91.25 81 LYS A O 1
ATOM 601 N N . LEU A 1 82 ? -12.668 4.856 15.958 1.00 91.69 82 LEU A N 1
ATOM 602 C CA . LEU A 1 82 ? -13.022 4.284 14.658 1.00 91.69 82 LEU A CA 1
ATOM 603 C C . LEU A 1 82 ? -14.183 3.292 14.770 1.00 91.69 82 LEU A C 1
ATOM 605 O O . LEU A 1 82 ? -15.143 3.415 14.015 1.00 91.69 82 LEU A O 1
ATOM 609 N N . LEU A 1 83 ? -14.147 2.382 15.747 1.00 89.62 83 LEU A N 1
ATOM 610 C CA . LEU A 1 83 ? -15.210 1.394 15.979 1.00 89.62 83 LEU A CA 1
ATOM 611 C C . LEU A 1 83 ? -16.565 2.027 16.318 1.00 89.62 83 LEU A C 1
ATOM 613 O O . LEU A 1 83 ? -17.600 1.476 15.964 1.00 89.62 83 LEU A O 1
ATOM 617 N N . LYS A 1 84 ? -16.570 3.187 16.985 1.00 88.19 84 LYS A N 1
ATOM 618 C CA . LYS A 1 84 ? -17.800 3.929 17.314 1.00 88.19 84 LYS A CA 1
ATOM 619 C C . LYS A 1 84 ? -18.349 4.755 16.151 1.00 88.19 84 LYS A C 1
ATOM 621 O O . LYS A 1 84 ? -19.519 5.122 16.180 1.00 88.19 84 LYS A O 1
ATOM 626 N N . THR A 1 85 ? -17.508 5.113 15.182 1.00 85.88 85 THR A N 1
ATOM 627 C CA . THR A 1 85 ? -17.851 6.087 14.128 1.00 85.88 85 THR A CA 1
ATOM 628 C C . THR A 1 85 ? -17.979 5.474 12.739 1.00 85.88 85 THR A C 1
ATOM 630 O O . THR A 1 85 ? -18.606 6.084 11.876 1.00 85.88 85 THR A O 1
ATOM 633 N N . SER A 1 86 ? -17.430 4.277 12.521 1.00 85.00 86 SER A N 1
ATOM 634 C CA . SER A 1 86 ? -17.425 3.617 11.214 1.00 85.00 86 SER A CA 1
ATOM 635 C C . SER A 1 86 ? -18.489 2.524 11.141 1.00 85.00 86 SER A C 1
ATOM 637 O O . SER A 1 86 ? -18.627 1.696 12.036 1.00 85.00 86 SER A O 1
ATOM 639 N N . ASN A 1 87 ? -19.197 2.494 10.021 1.00 86.31 87 ASN A N 1
ATOM 640 C CA . ASN A 1 87 ? -20.243 1.536 9.653 1.00 86.31 87 ASN A CA 1
ATOM 641 C C . ASN A 1 87 ? -19.773 0.589 8.529 1.00 86.31 87 ASN A C 1
ATOM 643 O O . ASN A 1 87 ? -20.554 0.148 7.695 1.00 86.31 87 ASN A O 1
ATOM 647 N N . PHE A 1 88 ? -18.471 0.326 8.468 1.00 87.06 88 PHE A N 1
ATOM 648 C CA . PHE A 1 88 ? -17.840 -0.578 7.508 1.00 87.06 88 PHE A CA 1
ATOM 649 C C . PHE A 1 88 ? -16.696 -1.337 8.200 1.00 87.06 88 PHE A C 1
ATOM 651 O O . PHE A 1 88 ? -16.279 -0.926 9.289 1.00 87.06 88 PHE A O 1
ATOM 658 N N . PRO A 1 89 ? -16.179 -2.438 7.621 1.00 88.12 89 PRO A N 1
ATOM 659 C CA . PRO A 1 89 ? -15.110 -3.220 8.236 1.00 88.12 89 PRO A CA 1
ATOM 660 C C . PRO A 1 89 ? -13.835 -2.400 8.436 1.00 88.12 89 PRO A C 1
ATOM 662 O O . PRO A 1 89 ? -13.336 -1.799 7.487 1.00 88.12 89 PRO A O 1
ATOM 665 N N . ILE A 1 90 ? -13.286 -2.422 9.651 1.00 90.81 90 ILE A N 1
ATOM 666 C CA . ILE A 1 90 ? -12.114 -1.636 10.036 1.00 90.81 90 ILE A CA 1
ATOM 667 C C . ILE A 1 90 ? -10.878 -2.526 10.110 1.00 90.81 90 ILE A C 1
ATOM 669 O O . ILE A 1 90 ? -10.841 -3.501 10.865 1.00 90.81 90 ILE A O 1
ATOM 673 N N . PHE A 1 91 ? -9.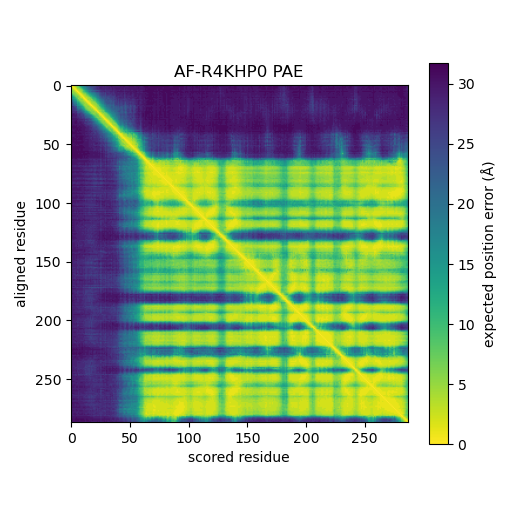841 -2.133 9.372 1.00 92.12 91 PHE A N 1
ATOM 674 C CA . PHE A 1 91 ? -8.518 -2.746 9.409 1.00 92.12 91 PHE A CA 1
ATOM 675 C C . PHE A 1 91 ? -7.474 -1.751 9.906 1.00 92.12 91 PHE A C 1
ATOM 677 O O . PHE A 1 91 ? -7.407 -0.634 9.396 1.00 92.12 91 PHE A O 1
ATOM 684 N N . LEU A 1 92 ? -6.663 -2.168 10.880 1.00 94.75 92 LEU A N 1
ATOM 685 C CA . LEU A 1 92 ? -5.536 -1.399 11.418 1.00 94.75 92 LEU A CA 1
ATOM 686 C C . LEU A 1 92 ? -4.286 -2.289 11.528 1.00 94.75 92 LEU A C 1
ATOM 688 O O . LEU A 1 92 ? -4.418 -3.502 11.705 1.00 94.75 92 LEU A O 1
ATOM 692 N N . PRO A 1 93 ? -3.072 -1.721 11.439 1.00 94.06 93 PRO A N 1
ATOM 693 C CA . PRO A 1 93 ? -1.844 -2.504 11.436 1.00 94.06 93 PRO A CA 1
ATOM 694 C C . PRO A 1 93 ? -1.504 -3.062 12.825 1.00 94.06 93 PRO A C 1
ATOM 696 O O . PRO A 1 93 ? -1.606 -2.381 13.850 1.00 94.06 93 PRO A O 1
ATOM 699 N N . THR A 1 94 ? -1.048 -4.313 12.849 1.00 93.00 94 THR A N 1
ATOM 700 C CA . THR A 1 94 ? -0.500 -4.984 14.046 1.00 93.00 94 THR A CA 1
ATOM 701 C C . THR A 1 94 ? 1.010 -4.804 14.180 1.00 93.00 94 THR A C 1
ATOM 703 O O . THR A 1 94 ? 1.559 -4.949 15.270 1.00 93.00 94 THR A O 1
ATOM 706 N N . TYR A 1 95 ? 1.678 -4.414 13.094 1.00 92.44 95 TYR A N 1
ATOM 707 C CA . TYR A 1 95 ? 3.091 -4.063 13.058 1.00 92.44 95 TYR A CA 1
ATOM 708 C C . TYR A 1 95 ? 3.267 -2.622 12.575 1.00 92.44 95 TYR A C 1
ATOM 710 O O . TYR A 1 95 ? 2.605 -2.178 11.639 1.00 92.44 95 TYR A O 1
ATOM 718 N N . PHE A 1 96 ? 4.196 -1.897 13.194 1.00 92.12 96 PHE A N 1
ATOM 719 C CA . PHE A 1 96 ? 4.638 -0.600 12.700 1.00 92.12 96 PHE A CA 1
ATOM 720 C C . PHE A 1 96 ? 6.130 -0.424 13.000 1.00 92.12 96 PHE A C 1
ATOM 722 O O . PHE A 1 96 ? 6.536 -0.716 14.131 1.00 92.12 96 PHE A O 1
ATOM 729 N N . PRO A 1 97 ? 6.956 -0.001 12.024 1.00 88.75 97 PRO A N 1
ATOM 730 C CA . PRO A 1 97 ? 8.400 0.082 12.211 1.00 88.75 97 PRO A CA 1
ATOM 731 C C . PRO A 1 97 ? 8.746 1.095 13.302 1.00 88.75 97 PRO A C 1
ATOM 733 O O . PRO A 1 97 ? 8.046 2.089 13.487 1.00 88.75 97 PRO A O 1
ATOM 736 N N . SER A 1 98 ? 9.837 0.871 14.031 1.00 84.94 98 SER A N 1
ATOM 737 C CA . SER A 1 98 ? 10.359 1.890 14.945 1.00 84.94 98 SER A CA 1
ATOM 738 C C . SER A 1 98 ? 10.836 3.112 14.149 1.00 84.94 98 SER A C 1
ATOM 740 O O . SER A 1 98 ? 11.385 2.940 13.064 1.00 84.94 98 SER A O 1
ATOM 742 N N . PRO A 1 99 ? 10.677 4.344 14.658 1.00 80.12 99 PRO A N 1
ATOM 743 C CA . PRO A 1 99 ? 11.232 5.525 14.006 1.00 80.12 99 PRO A CA 1
ATOM 744 C C . PRO A 1 99 ? 12.754 5.419 13.827 1.00 80.12 99 PRO A C 1
ATOM 746 O O . PRO A 1 99 ? 13.472 5.035 14.749 1.00 80.12 99 PRO A O 1
ATOM 749 N N . ASN A 1 100 ? 13.254 5.824 12.658 1.00 72.50 100 ASN A N 1
ATOM 750 C CA . ASN A 1 100 ? 14.669 5.676 12.274 1.00 72.50 100 ASN A CA 1
ATOM 751 C C . ASN A 1 100 ? 15.615 6.669 12.981 1.00 72.50 100 ASN A C 1
ATOM 753 O O . ASN A 1 100 ? 16.810 6.703 12.695 1.00 72.50 100 ASN A O 1
ATOM 757 N N . VAL A 1 101 ? 15.090 7.505 13.882 1.00 75.94 101 VAL A N 1
ATOM 758 C CA . VAL A 1 101 ? 15.834 8.536 14.611 1.00 75.94 101 VAL A CA 1
ATOM 759 C C . VAL A 1 101 ? 15.554 8.382 16.101 1.00 75.94 101 VAL A C 1
ATOM 761 O O . VAL A 1 101 ? 14.403 8.248 16.518 1.00 75.94 101 VAL A O 1
ATOM 764 N N . LYS A 1 102 ? 16.617 8.414 16.911 1.00 74.31 102 LYS A N 1
ATOM 765 C CA . LYS A 1 102 ? 16.520 8.360 18.373 1.00 74.31 102 LYS A CA 1
ATOM 766 C C . LYS A 1 102 ? 15.592 9.475 18.878 1.00 74.31 102 LYS A C 1
ATOM 768 O O . LYS A 1 102 ? 15.671 10.603 18.405 1.00 74.31 102 LYS A O 1
ATOM 773 N N . ASP A 1 103 ? 14.706 9.133 19.810 1.00 76.12 103 ASP A N 1
ATOM 774 C CA . ASP A 1 103 ? 13.712 10.029 20.425 1.00 76.12 103 ASP A CA 1
ATOM 775 C C . ASP A 1 103 ? 12.598 10.546 19.491 1.00 76.12 103 ASP A C 1
ATOM 777 O O . ASP A 1 103 ? 11.704 11.268 19.940 1.00 76.12 103 ASP A O 1
ATOM 781 N N . MET A 1 104 ? 12.588 10.133 18.219 1.00 81.81 104 MET A N 1
ATOM 782 C CA . MET A 1 104 ? 11.469 10.372 17.310 1.00 81.81 104 MET A CA 1
ATOM 783 C C . MET A 1 104 ? 10.290 9.473 17.692 1.00 81.81 104 MET A C 1
ATOM 785 O O . MET A 1 104 ? 10.470 8.316 18.076 1.00 81.81 104 MET A O 1
ATOM 789 N N . LYS A 1 105 ? 9.069 10.000 17.582 1.00 85.56 105 LYS A N 1
ATOM 790 C CA . LYS A 1 105 ? 7.835 9.247 17.839 1.00 85.56 105 LYS A CA 1
ATOM 791 C C . LYS A 1 105 ? 6.906 9.322 16.641 1.00 85.56 105 LYS A C 1
ATOM 793 O O . LYS A 1 105 ? 6.895 10.309 15.910 1.00 85.56 105 LYS A O 1
ATOM 798 N N . TRP A 1 106 ? 6.115 8.275 16.460 1.00 89.88 106 TRP A N 1
ATOM 799 C CA . TRP A 1 106 ? 4.999 8.317 15.527 1.00 89.88 106 TRP A CA 1
ATOM 800 C C . TRP A 1 106 ? 3.883 9.191 16.079 1.00 89.88 106 TRP A C 1
ATOM 802 O O . TRP A 1 106 ? 3.560 9.118 17.265 1.00 89.88 106 TRP A O 1
ATOM 812 N N . SER A 1 107 ? 3.294 9.977 15.190 1.00 89.81 107 SER A N 1
ATOM 813 C CA . SER A 1 107 ? 2.154 10.840 15.455 1.00 89.81 107 SER A CA 1
ATOM 814 C C . SER A 1 107 ? 1.041 10.455 14.500 1.00 89.81 107 SER A C 1
ATOM 816 O O . SER A 1 107 ? 1.279 10.364 13.296 1.00 89.81 107 SER A O 1
ATOM 818 N N . LEU A 1 108 ? -0.150 10.180 15.025 1.00 93.19 108 LEU A N 1
ATOM 819 C CA . LEU A 1 108 ? -1.315 9.847 14.211 1.00 93.19 108 LEU A CA 1
ATOM 820 C C . LEU A 1 108 ? -2.376 10.929 14.373 1.00 93.19 108 LEU A C 1
ATOM 822 O O . LEU A 1 108 ? -2.785 11.230 15.495 1.00 93.19 108 LEU A O 1
ATOM 826 N N . ASN A 1 109 ? -2.868 11.458 13.257 1.00 93.25 109 ASN A N 1
ATOM 827 C CA . ASN A 1 109 ? -3.994 12.382 13.242 1.00 93.25 109 ASN A CA 1
ATOM 828 C C . ASN A 1 109 ? -5.181 11.739 12.521 1.00 93.25 109 ASN A C 1
ATOM 830 O O . ASN A 1 109 ? -5.161 11.545 11.307 1.00 93.25 109 ASN A O 1
ATOM 834 N N . LEU A 1 110 ? -6.212 11.379 13.288 1.00 95.19 110 LEU A N 1
ATOM 835 C CA . LEU A 1 110 ? -7.417 10.734 12.773 1.00 95.19 110 LEU A CA 1
ATOM 836 C C . LEU A 1 110 ? -8.490 11.773 12.420 1.00 95.19 110 LEU A C 1
ATOM 838 O O . LEU A 1 110 ? -9.065 12.415 13.306 1.00 95.19 110 LEU A O 1
ATOM 842 N N . LYS A 1 111 ? -8.841 11.826 11.135 1.00 94.94 111 LYS A N 1
ATOM 843 C CA . LYS A 1 111 ? -10.015 12.513 10.593 1.00 94.94 111 LYS A CA 1
ATOM 844 C C . LYS A 1 111 ? -11.088 11.485 10.236 1.00 94.94 111 LYS A C 1
ATOM 846 O O . LYS A 1 111 ? -10.810 10.482 9.586 1.00 94.94 111 LYS A O 1
ATOM 851 N N . THR A 1 112 ? -12.314 11.728 10.682 1.00 91.62 112 THR A N 1
ATOM 852 C CA . THR A 1 112 ? -13.478 10.872 10.413 1.00 91.62 112 THR A CA 1
ATOM 853 C C . THR A 1 112 ? -14.557 11.713 9.757 1.00 91.62 112 THR A C 1
ATOM 855 O O . THR A 1 112 ? -14.937 12.740 10.326 1.00 91.62 112 THR A O 1
ATOM 858 N N . GLU A 1 113 ? -15.079 11.270 8.619 1.00 86.38 113 GLU A N 1
ATOM 859 C CA . GLU A 1 113 ? -16.248 11.874 7.980 1.00 86.38 113 GLU A CA 1
ATOM 860 C C . GLU A 1 113 ? -17.406 10.872 7.942 1.00 86.38 113 GLU A C 1
ATOM 862 O O . GLU A 1 113 ? -17.302 9.733 8.408 1.00 86.38 113 GLU A O 1
ATOM 867 N N . LYS A 1 114 ? -18.548 11.288 7.385 1.00 78.38 114 LYS A N 1
ATOM 868 C CA . LYS A 1 114 ? -19.687 10.391 7.202 1.00 78.38 114 LYS A CA 1
ATOM 869 C C . LYS A 1 114 ? -19.281 9.266 6.245 1.00 78.38 114 LYS A C 1
ATOM 871 O O . LYS A 1 114 ? -19.208 9.492 5.041 1.00 78.38 114 LYS A O 1
ATOM 876 N N . ASN A 1 115 ? -19.103 8.060 6.789 1.00 82.81 115 ASN A N 1
ATOM 877 C CA . ASN A 1 115 ? -18.788 6.833 6.053 1.00 82.81 115 ASN A CA 1
ATOM 878 C C . ASN A 1 115 ? -17.348 6.760 5.501 1.00 82.81 115 ASN A C 1
ATOM 880 O O . ASN A 1 115 ? -17.129 6.049 4.533 1.00 82.81 115 ASN A O 1
ATOM 884 N N . ASN A 1 116 ? -16.363 7.463 6.068 1.00 92.62 116 ASN A N 1
ATOM 885 C CA . ASN A 1 116 ? -14.944 7.255 5.740 1.00 92.62 116 ASN A CA 1
ATOM 886 C C . ASN A 1 116 ? -14.040 7.650 6.923 1.00 92.62 116 ASN A C 1
ATOM 888 O O . ASN A 1 116 ? -14.483 8.292 7.881 1.00 92.62 116 ASN A O 1
ATOM 892 N N . PHE A 1 117 ? -12.761 7.286 6.845 1.00 95.00 117 PHE A N 1
ATOM 893 C CA . PHE A 1 117 ? -11.739 7.877 7.706 1.00 95.00 117 PHE A CA 1
ATOM 894 C C . PHE A 1 117 ? -10.415 8.056 6.965 1.00 95.00 117 PHE A C 1
ATOM 896 O O . PHE A 1 117 ? -10.107 7.301 6.042 1.00 95.00 117 PHE A O 1
ATOM 903 N N . THR A 1 118 ? -9.598 8.985 7.459 1.00 96.81 118 THR A N 1
ATOM 904 C CA . THR A 1 118 ? -8.189 9.158 7.092 1.00 96.81 118 THR A CA 1
ATOM 905 C C . THR A 1 118 ? -7.354 9.289 8.360 1.00 96.81 118 THR A C 1
ATOM 907 O O . THR A 1 118 ? -7.668 10.077 9.252 1.00 96.81 118 THR A O 1
ATOM 910 N N . ILE A 1 119 ? -6.276 8.520 8.442 1.00 96.94 119 ILE A N 1
ATOM 911 C CA . ILE A 1 119 ? -5.248 8.623 9.475 1.00 96.94 119 ILE A CA 1
ATOM 912 C C . ILE A 1 119 ? -4.003 9.178 8.799 1.00 96.94 119 ILE A C 1
ATOM 914 O O . ILE A 1 119 ? -3.372 8.483 8.003 1.00 96.94 119 ILE A O 1
ATOM 918 N N . GLU A 1 120 ? -3.648 10.419 9.109 1.00 95.56 120 GLU A N 1
ATOM 919 C CA . GLU A 1 120 ? -2.353 10.979 8.725 1.00 95.56 120 GLU A CA 1
ATOM 920 C C . GLU A 1 120 ? -1.287 10.416 9.664 1.00 95.56 120 GLU A C 1
ATOM 922 O O . GLU A 1 120 ? -1.463 10.413 10.887 1.00 95.56 120 GLU A O 1
ATOM 927 N N . ILE A 1 121 ? -0.193 9.922 9.092 1.00 93.50 121 ILE A N 1
ATOM 928 C CA . ILE A 1 121 ? 0.915 9.319 9.819 1.00 93.50 121 ILE A CA 1
ATOM 929 C C . ILE A 1 121 ? 2.112 10.251 9.699 1.00 93.50 121 ILE A C 1
ATOM 931 O O . ILE A 1 121 ? 2.710 10.398 8.634 1.00 93.50 121 ILE A O 1
ATOM 935 N N . GLY A 1 122 ? 2.465 10.878 10.811 1.00 89.69 122 GLY A N 1
ATOM 936 C CA . GLY A 1 122 ? 3.576 11.805 10.919 1.00 89.69 122 GLY A CA 1
ATOM 937 C C . GLY A 1 122 ? 4.692 11.285 11.817 1.00 89.69 122 GLY A C 1
ATOM 938 O O . GLY A 1 122 ? 4.511 10.362 12.616 1.00 89.69 122 GLY A O 1
ATOM 939 N N . LYS A 1 123 ? 5.858 11.918 11.714 1.00 84.69 123 LYS A N 1
ATOM 940 C CA . LYS A 1 123 ? 6.981 11.710 12.628 1.00 84.69 123 LYS A CA 1
ATOM 941 C C . LYS A 1 123 ? 7.259 12.982 13.429 1.00 84.69 123 LYS A C 1
ATOM 943 O O . LYS A 1 123 ? 7.647 13.998 12.849 1.00 84.69 123 LYS A O 1
ATOM 948 N N . ASP A 1 124 ? 7.114 12.900 14.748 1.00 79.88 124 ASP A N 1
ATOM 949 C CA . ASP A 1 124 ? 7.410 13.989 15.679 1.00 79.88 124 ASP A CA 1
ATOM 950 C C . ASP A 1 124 ? 8.889 13.949 16.088 1.00 79.88 124 ASP A C 1
ATOM 952 O O . ASP A 1 124 ? 9.379 12.930 16.584 1.00 79.88 124 ASP A O 1
ATOM 956 N N . LEU A 1 125 ? 9.596 15.070 15.913 1.00 67.19 125 LEU A N 1
ATOM 957 C CA . LEU A 1 125 ? 10.983 15.257 16.356 1.00 67.19 125 LEU A CA 1
ATOM 958 C C . LEU A 1 125 ? 11.047 16.215 17.558 1.00 67.19 125 LEU A C 1
ATOM 960 O O . LEU A 1 125 ? 10.644 17.377 17.438 1.00 67.19 125 LEU A O 1
ATOM 964 N N . PRO A 1 126 ? 11.618 15.805 18.704 1.00 63.56 126 PRO A N 1
ATOM 965 C CA . PRO A 1 126 ? 11.978 16.745 19.763 1.00 63.56 126 PRO A CA 1
ATOM 966 C C . PRO A 1 126 ? 13.065 17.722 19.264 1.00 63.56 126 PRO A C 1
ATOM 968 O O . PRO A 1 126 ? 13.996 17.275 18.594 1.00 63.56 126 PRO A O 1
ATOM 971 N N . PRO A 1 127 ? 13.019 19.039 19.563 1.00 54.38 127 PRO A N 1
ATOM 972 C CA . PRO A 1 127 ? 12.029 19.787 20.340 1.00 54.38 127 PRO A CA 1
ATOM 973 C C . PRO A 1 127 ? 11.009 20.549 19.466 1.00 54.38 127 PRO A C 1
ATOM 975 O O . PRO A 1 127 ? 10.279 21.398 19.983 1.00 54.38 127 PRO A O 1
ATOM 978 N N . ARG A 1 128 ? 10.960 20.302 18.148 1.00 53.97 128 ARG A N 1
ATOM 979 C CA . ARG A 1 128 ? 10.062 21.010 17.221 1.00 53.97 128 ARG A CA 1
ATOM 980 C C . ARG A 1 128 ? 8.626 20.515 17.397 1.00 53.97 128 ARG A C 1
ATOM 982 O O . ARG A 1 128 ? 8.132 19.687 16.641 1.00 53.97 128 ARG A O 1
ATOM 989 N N . LYS A 1 129 ? 7.939 21.049 18.407 1.00 47.75 129 LYS A N 1
ATOM 990 C CA . LYS A 1 129 ? 6.484 20.915 18.535 1.00 47.75 129 LYS A CA 1
ATOM 991 C C . LYS A 1 129 ? 5.817 21.541 17.305 1.00 47.75 129 LYS A C 1
ATOM 993 O O . LYS A 1 129 ? 6.054 22.711 17.020 1.00 47.75 129 LYS A O 1
ATOM 998 N N . GLY A 1 130 ? 4.973 20.777 16.614 1.00 46.81 130 GLY A N 1
ATOM 999 C CA . GLY A 1 130 ? 4.033 21.306 15.619 1.00 46.81 130 GLY A CA 1
ATOM 1000 C C . GLY A 1 130 ? 4.398 21.128 14.143 1.00 46.81 130 GLY A C 1
ATOM 1001 O O . GLY A 1 130 ? 3.619 21.569 13.307 1.00 46.81 130 GLY A O 1
ATOM 1002 N N . VAL A 1 131 ? 5.516 20.475 13.797 1.00 49.19 131 VAL A N 1
ATOM 1003 C CA . VAL A 1 131 ? 5.807 20.084 12.402 1.00 49.19 131 VAL A CA 1
ATOM 1004 C C . VAL A 1 131 ? 6.148 18.599 12.367 1.00 49.19 131 VAL A C 1
ATOM 1006 O O . VAL A 1 131 ? 7.309 18.216 12.506 1.00 49.19 131 VAL A O 1
ATOM 1009 N N . ALA A 1 132 ? 5.123 17.760 12.229 1.00 60.62 132 ALA A N 1
ATOM 1010 C CA . ALA A 1 132 ? 5.322 16.347 11.948 1.00 60.62 132 ALA A CA 1
ATOM 1011 C C . ALA A 1 132 ? 5.747 16.196 10.481 1.00 60.62 132 ALA A C 1
ATOM 1013 O O . ALA A 1 132 ? 5.111 16.759 9.590 1.00 60.62 132 ALA A O 1
ATOM 1014 N N . TYR A 1 133 ? 6.817 15.445 10.217 1.00 73.06 133 TYR A N 1
ATOM 1015 C CA . TYR A 1 133 ? 7.133 15.045 8.844 1.00 73.06 133 TYR A CA 1
ATOM 1016 C C . TYR A 1 133 ? 6.099 14.014 8.403 1.00 73.06 133 TYR A C 1
ATOM 1018 O O . TYR A 1 133 ? 5.991 12.966 9.044 1.00 73.06 133 TYR A O 1
ATOM 1026 N N . GLU A 1 134 ? 5.346 14.301 7.344 1.00 80.81 134 GLU A N 1
ATOM 1027 C CA . GLU A 1 134 ? 4.371 13.362 6.791 1.00 80.81 134 GLU A CA 1
ATOM 1028 C C . GLU A 1 134 ? 5.097 12.122 6.256 1.00 80.81 134 GLU A C 1
ATOM 1030 O O . GLU A 1 134 ? 5.951 12.202 5.373 1.00 80.81 134 GLU A O 1
ATOM 1035 N N . ALA A 1 135 ? 4.794 10.970 6.846 1.00 88.12 135 ALA A N 1
ATOM 1036 C CA . ALA A 1 135 ? 5.338 9.679 6.448 1.00 88.12 135 ALA A CA 1
ATOM 1037 C C . ALA A 1 135 ? 4.352 8.882 5.594 1.00 88.12 135 ALA A C 1
ATOM 1039 O O . ALA A 1 135 ? 4.777 8.004 4.849 1.00 88.12 135 ALA A O 1
ATOM 1040 N N . GLY A 1 136 ? 3.056 9.168 5.703 1.00 92.94 136 GLY A N 1
ATOM 1041 C CA . GLY A 1 136 ? 2.038 8.488 4.924 1.00 92.94 136 GLY A CA 1
ATOM 1042 C C . GLY A 1 136 ? 0.625 8.738 5.425 1.00 92.94 136 GLY A C 1
ATOM 1043 O O . GLY A 1 136 ? 0.402 9.480 6.382 1.00 92.94 136 GLY A O 1
ATOM 1044 N N . THR A 1 137 ? -0.334 8.065 4.802 1.00 95.69 137 THR A N 1
ATOM 1045 C CA . THR A 1 137 ? -1.744 8.100 5.190 1.00 95.69 137 THR A CA 1
ATOM 1046 C C . THR A 1 137 ? -2.370 6.711 5.088 1.00 95.69 137 THR A C 1
ATOM 1048 O O . THR A 1 137 ? -2.023 5.920 4.215 1.00 95.69 137 THR A O 1
ATOM 1051 N N . LEU A 1 138 ? -3.305 6.399 5.988 1.00 97.19 138 LEU A N 1
ATOM 1052 C CA . LEU A 1 138 ? -4.174 5.222 5.906 1.00 97.19 138 LEU A CA 1
ATOM 1053 C C . LEU A 1 138 ? -5.626 5.688 5.835 1.00 97.19 138 LEU A C 1
ATOM 1055 O O . LEU A 1 138 ? -6.118 6.312 6.772 1.00 97.19 138 LEU A O 1
ATOM 1059 N N . SER A 1 139 ? -6.315 5.358 4.748 1.00 96.62 139 SER A N 1
ATOM 1060 C CA . SER A 1 139 ? -7.702 5.755 4.514 1.00 96.62 139 SER A CA 1
ATOM 1061 C C . SER A 1 139 ? -8.608 4.541 4.342 1.00 96.62 139 SER A C 1
ATOM 1063 O O . SER A 1 139 ? -8.270 3.594 3.629 1.00 96.62 139 SER A O 1
ATOM 1065 N N . GLY A 1 140 ? -9.769 4.585 4.994 1.00 94.38 140 GLY A N 1
ATOM 1066 C CA . GLY A 1 140 ? -10.796 3.549 4.940 1.00 94.38 140 GLY A CA 1
ATOM 1067 C C . GLY A 1 140 ? -12.063 4.035 4.243 1.00 94.38 140 GLY A C 1
ATOM 1068 O O . GLY A 1 140 ? -12.459 5.191 4.392 1.00 94.38 140 GLY A O 1
ATOM 1069 N N . ASN A 1 141 ? -12.701 3.125 3.507 1.00 92.38 141 ASN A N 1
ATOM 1070 C CA . ASN A 1 141 ? -13.876 3.377 2.669 1.00 92.38 141 ASN A CA 1
ATOM 1071 C C . ASN A 1 141 ? -13.674 4.496 1.642 1.00 92.38 141 ASN A C 1
ATOM 1073 O O . ASN A 1 141 ? -14.498 5.398 1.475 1.00 92.38 141 ASN A O 1
ATOM 1077 N N . VAL A 1 142 ? -12.547 4.416 0.939 1.00 90.38 142 VAL A N 1
ATOM 1078 C CA . VAL A 1 142 ? -12.306 5.236 -0.247 1.00 90.38 142 VAL A CA 1
ATOM 1079 C C . VAL A 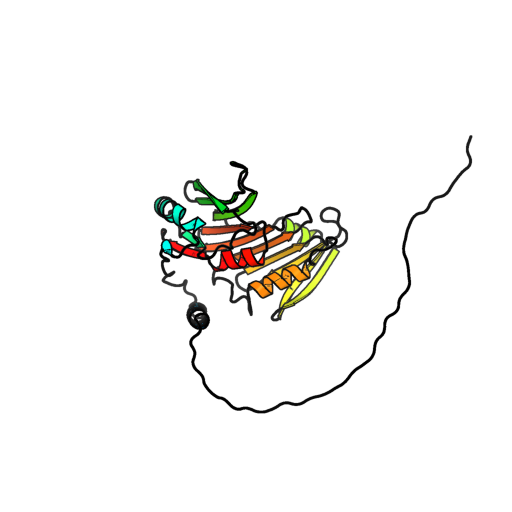1 142 ? -13.085 4.673 -1.438 1.00 90.38 142 VAL A C 1
ATOM 1081 O O . VAL A 1 142 ? -13.530 3.522 -1.431 1.00 90.38 142 VAL A O 1
ATOM 1084 N N . ARG A 1 143 ? -13.270 5.490 -2.478 1.00 84.75 143 ARG A N 1
ATOM 1085 C CA . ARG A 1 143 ? -13.812 5.003 -3.754 1.00 84.75 143 ARG A CA 1
ATOM 1086 C C . ARG A 1 143 ? -12.847 3.993 -4.374 1.00 84.75 143 ARG A C 1
ATOM 1088 O O . ARG A 1 143 ? -11.663 3.970 -4.038 1.00 84.75 143 ARG A O 1
ATOM 1095 N N . GLN A 1 144 ? -13.357 3.180 -5.297 1.00 84.50 144 GLN A N 1
ATOM 1096 C CA . GLN A 1 144 ? -12.499 2.349 -6.134 1.00 84.50 144 GLN A CA 1
ATOM 1097 C C . GLN A 1 144 ? -11.405 3.230 -6.755 1.00 84.50 144 GLN A C 1
ATOM 1099 O O . GLN A 1 144 ? -11.742 4.270 -7.321 1.00 84.50 144 GLN A O 1
ATOM 1104 N N . PRO A 1 145 ? -10.122 2.847 -6.641 1.00 81.75 145 PRO A N 1
ATOM 1105 C CA . PRO A 1 145 ? -9.046 3.636 -7.209 1.00 81.75 145 PRO A CA 1
ATOM 1106 C C . PRO A 1 145 ? -9.193 3.685 -8.722 1.00 81.75 145 PRO A C 1
ATOM 1108 O O . PRO A 1 145 ? -9.274 2.635 -9.383 1.00 81.75 145 PRO A O 1
ATOM 1111 N N . ASP A 1 146 ? -9.154 4.900 -9.257 1.00 76.44 146 ASP A N 1
ATOM 1112 C CA . ASP A 1 146 ? -9.014 5.121 -10.686 1.00 76.44 146 ASP A CA 1
ATOM 1113 C C . ASP A 1 146 ? -7.736 4.439 -11.206 1.00 76.44 146 ASP A C 1
ATOM 1115 O O . ASP A 1 146 ? -6.859 3.977 -10.465 1.00 76.44 146 ASP A O 1
ATOM 1119 N N . GLU A 1 147 ? -7.649 4.276 -12.517 1.00 71.69 147 GLU A N 1
ATOM 1120 C CA . GLU A 1 147 ? -6.382 3.906 -13.144 1.00 71.69 147 GLU A CA 1
ATOM 1121 C C . GLU A 1 147 ? -5.388 5.053 -12.968 1.00 71.69 147 GLU A C 1
ATOM 1123 O O . GLU A 1 147 ? -5.763 6.218 -13.120 1.00 71.69 147 GLU A O 1
ATOM 1128 N N . SER A 1 148 ? -4.135 4.726 -12.644 1.00 72.31 148 SER A N 1
ATOM 1129 C CA . SER A 1 148 ? -3.101 5.737 -12.438 1.00 72.31 148 SER A CA 1
ATOM 1130 C C . SER A 1 148 ? -2.951 6.565 -13.721 1.00 72.31 148 SER A C 1
ATOM 1132 O O . SER A 1 148 ? -2.655 5.990 -14.774 1.00 72.31 148 SER A O 1
ATOM 1134 N N . PRO A 1 149 ? -3.131 7.902 -13.678 1.00 74.12 149 PRO A N 1
ATOM 1135 C CA . PRO A 1 149 ? -2.888 8.753 -14.841 1.00 74.12 149 PRO A CA 1
ATOM 1136 C C . PRO A 1 149 ? -1.472 8.569 -15.390 1.00 74.12 149 PRO A C 1
ATOM 1138 O O . PRO A 1 149 ? -1.260 8.644 -16.595 1.00 74.12 149 PRO A O 1
ATOM 1141 N N . LEU A 1 150 ? -0.525 8.256 -14.502 1.00 76.00 150 LEU A N 1
ATOM 1142 C CA . LEU A 1 150 ? 0.857 7.992 -14.858 1.00 76.00 150 LEU A CA 1
ATOM 1143 C C . LEU A 1 150 ? 1.014 6.660 -15.601 1.00 76.00 150 LEU A C 1
ATOM 1145 O O . LEU A 1 150 ? 1.710 6.608 -16.606 1.00 76.00 150 LEU A O 1
ATOM 1149 N N . GLU A 1 151 ? 0.327 5.602 -15.165 1.00 80.06 151 GLU A N 1
ATOM 1150 C CA . GLU A 1 151 ? 0.304 4.325 -15.894 1.00 80.06 151 GLU A CA 1
ATOM 1151 C C . GLU A 1 151 ? -0.276 4.513 -17.303 1.00 80.06 151 GLU A C 1
ATOM 1153 O O . GLU A 1 151 ? 0.354 4.116 -18.280 1.00 80.06 151 GLU A O 1
ATOM 1158 N N . LYS A 1 152 ? -1.403 5.230 -17.427 1.00 81.69 152 LYS A N 1
ATOM 1159 C CA . LYS A 1 152 ? -1.999 5.586 -18.729 1.00 81.69 152 LYS A CA 1
ATOM 1160 C C . LYS A 1 152 ? -1.054 6.375 -19.621 1.00 81.69 152 LYS A C 1
ATOM 1162 O O . LYS A 1 152 ? -1.029 6.178 -20.837 1.00 81.69 152 LYS A O 1
ATOM 1167 N N . GLN A 1 153 ? -0.296 7.287 -19.028 1.00 77.56 153 GLN A N 1
ATOM 1168 C CA . GLN A 1 153 ? 0.686 8.062 -19.760 1.00 77.56 153 GLN A CA 1
ATOM 1169 C C . GLN A 1 153 ? 1.800 7.164 -20.303 1.00 77.56 153 GLN A C 1
ATOM 1171 O O . GLN A 1 153 ? 2.080 7.213 -21.494 1.00 77.56 153 GLN A O 1
ATOM 1176 N N . PHE A 1 154 ? 2.372 6.273 -19.487 1.00 81.00 154 PHE A N 1
ATOM 1177 C CA . PHE A 1 154 ? 3.359 5.302 -19.975 1.00 81.00 154 PHE A CA 1
ATOM 1178 C C . PHE A 1 154 ? 2.783 4.377 -21.055 1.00 81.00 154 PHE A C 1
ATOM 1180 O O . PHE A 1 154 ? 3.466 4.068 -22.027 1.00 81.00 154 PHE A O 1
ATOM 1187 N N . GLU A 1 155 ? 1.521 3.965 -20.947 1.00 81.44 155 GLU A N 1
ATOM 1188 C CA . GLU A 1 155 ? 0.868 3.148 -21.976 1.00 81.44 155 GLU A CA 1
ATOM 1189 C C . GLU A 1 155 ? 0.655 3.888 -23.307 1.00 81.44 155 GLU A C 1
ATOM 1191 O O . GLU A 1 155 ? 0.680 3.250 -24.360 1.00 81.44 155 GLU A O 1
ATOM 1196 N N . SER A 1 156 ? 0.473 5.211 -23.285 1.00 81.81 156 SER A N 1
ATOM 1197 C CA . SER A 1 156 ? 0.168 6.018 -24.479 1.00 81.81 156 SER A CA 1
ATOM 1198 C C . SER A 1 156 ? 1.379 6.721 -25.097 1.00 81.81 156 SER A C 1
ATOM 1200 O O . SER A 1 156 ? 1.414 6.898 -26.313 1.00 81.81 156 SER A O 1
ATOM 1202 N N . GLU A 1 157 ? 2.374 7.090 -24.290 1.00 80.00 157 GLU A N 1
ATOM 1203 C CA . GLU A 1 157 ? 3.535 7.897 -24.696 1.00 80.00 157 GLU A CA 1
ATOM 1204 C C . GLU A 1 157 ? 4.848 7.094 -24.745 1.00 80.00 157 GLU A C 1
ATOM 1206 O O . GLU A 1 157 ? 5.920 7.665 -24.950 1.00 80.00 157 GLU A O 1
ATOM 1211 N N . ASN A 1 158 ? 4.805 5.770 -24.561 1.00 74.88 158 ASN A N 1
ATOM 1212 C CA . ASN A 1 158 ? 6.010 4.949 -24.680 1.00 74.88 158 ASN A CA 1
ATOM 1213 C C . ASN A 1 158 ? 6.580 4.976 -26.103 1.00 74.88 158 ASN A C 1
ATOM 1215 O O . ASN A 1 158 ? 5.865 4.983 -27.105 1.00 74.88 158 ASN A O 1
ATOM 1219 N N . ILE A 1 159 ? 7.905 4.910 -26.167 1.00 78.94 159 ILE A N 1
ATOM 1220 C CA . ILE A 1 159 ? 8.662 4.685 -27.400 1.00 78.94 159 ILE A CA 1
ATOM 1221 C C . ILE A 1 159 ? 8.887 3.187 -27.657 1.00 78.94 159 ILE A C 1
ATOM 1223 O O . ILE A 1 159 ? 9.331 2.799 -28.737 1.00 78.94 159 ILE A O 1
ATOM 1227 N N . GLY A 1 160 ? 8.589 2.335 -26.672 1.00 82.19 160 GLY A N 1
ATOM 1228 C CA . GLY A 1 160 ? 8.665 0.889 -26.803 1.00 82.19 160 GLY A CA 1
ATOM 1229 C C . GLY A 1 160 ? 8.083 0.144 -25.606 1.00 82.19 160 GLY A C 1
ATOM 1230 O O . GLY A 1 160 ? 8.109 0.626 -24.473 1.00 82.19 160 GLY A O 1
ATOM 1231 N N . ILE A 1 161 ? 7.599 -1.069 -25.877 1.00 86.00 161 ILE A N 1
ATOM 1232 C CA . ILE A 1 161 ? 7.122 -2.016 -24.869 1.00 86.00 161 ILE A CA 1
ATOM 1233 C C . ILE A 1 161 ? 7.885 -3.322 -25.055 1.00 86.00 161 ILE A C 1
ATOM 1235 O O . ILE A 1 161 ? 7.865 -3.909 -26.139 1.00 86.00 161 ILE A O 1
ATOM 1239 N N . SER A 1 162 ? 8.532 -3.796 -23.998 1.00 88.44 162 SER A N 1
ATOM 1240 C CA . SER A 1 162 ? 9.193 -5.098 -23.965 1.00 88.44 162 SER A CA 1
ATOM 1241 C C . SER A 1 162 ? 8.558 -5.992 -22.895 1.00 88.44 162 SER A C 1
ATOM 1243 O O . SER A 1 162 ? 7.864 -5.536 -21.983 1.00 88.44 162 SER A O 1
ATOM 1245 N N . SER A 1 163 ? 8.746 -7.304 -23.027 1.00 90.75 163 SER A N 1
ATOM 1246 C CA . SER A 1 163 ? 8.413 -8.240 -21.950 1.00 90.75 163 SER A CA 1
ATOM 1247 C C . SER A 1 163 ? 9.602 -8.362 -21.008 1.00 90.75 163 SER A C 1
ATOM 1249 O O . SER A 1 163 ? 10.730 -8.528 -21.471 1.00 90.75 163 SER A O 1
ATOM 1251 N N . ILE A 1 164 ? 9.344 -8.362 -19.703 1.00 89.50 164 ILE A N 1
ATOM 1252 C CA . ILE A 1 164 ? 10.364 -8.574 -18.674 1.00 89.50 164 ILE A CA 1
ATOM 1253 C C . ILE A 1 164 ? 9.990 -9.773 -17.804 1.00 89.50 164 ILE A C 1
ATOM 1255 O O . ILE A 1 164 ? 8.822 -9.983 -17.474 1.00 89.50 164 ILE A O 1
ATOM 1259 N N . ASN A 1 165 ? 10.990 -10.570 -17.431 1.00 90.38 165 ASN A N 1
ATOM 1260 C CA . ASN A 1 165 ? 10.821 -11.637 -16.452 1.00 90.38 165 ASN A CA 1
ATOM 1261 C C . ASN A 1 165 ? 11.266 -11.118 -15.086 1.00 90.38 165 ASN A C 1
ATOM 1263 O O . ASN A 1 165 ? 12.441 -10.822 -14.882 1.00 90.38 165 ASN A O 1
ATOM 1267 N N . LEU A 1 166 ? 10.316 -11.023 -14.167 1.00 89.69 166 LEU A N 1
ATOM 1268 C CA . LEU A 1 166 ? 10.547 -10.702 -12.767 1.00 89.69 166 LEU A CA 1
ATOM 1269 C C . LEU A 1 166 ? 10.845 -11.997 -11.978 1.00 89.69 166 LEU A C 1
ATOM 1271 O O . LEU A 1 166 ? 10.641 -13.107 -12.493 1.00 89.69 166 LEU A O 1
ATOM 1275 N N . PRO A 1 167 ? 11.331 -11.899 -10.724 1.00 88.19 167 PRO A N 1
ATOM 1276 C CA . PRO A 1 167 ? 11.558 -13.067 -9.882 1.00 88.19 167 PRO A CA 1
ATOM 1277 C C . PRO A 1 167 ? 10.319 -13.969 -9.771 1.00 88.19 167 PRO A C 1
ATOM 1279 O O . PRO A 1 167 ? 9.185 -13.541 -9.981 1.00 88.19 167 PRO A O 1
ATOM 1282 N N . ASN A 1 168 ? 10.541 -15.242 -9.436 1.00 81.62 168 ASN A N 1
ATOM 1283 C CA . ASN A 1 168 ? 9.492 -16.267 -9.322 1.00 81.62 168 ASN A CA 1
ATOM 1284 C C . ASN A 1 168 ? 8.720 -16.556 -10.627 1.00 81.62 168 ASN A C 1
ATOM 1286 O O . ASN A 1 168 ? 7.651 -17.155 -10.585 1.00 81.62 168 ASN A O 1
ATOM 1290 N N . GLY A 1 169 ? 9.264 -16.173 -11.787 1.00 83.06 169 GLY A N 1
ATOM 1291 C CA . GLY A 1 169 ? 8.658 -16.459 -13.091 1.00 83.06 169 GLY A CA 1
ATOM 1292 C C . GLY A 1 169 ? 7.489 -15.540 -13.455 1.00 83.06 169 GLY A C 1
ATOM 1293 O O . GLY A 1 169 ? 6.761 -15.833 -14.405 1.00 83.06 169 GLY A O 1
ATOM 1294 N N . ILE A 1 170 ? 7.310 -14.436 -12.724 1.00 87.25 170 ILE A N 1
ATOM 1295 C CA . ILE A 1 170 ? 6.298 -13.424 -13.030 1.00 87.25 170 ILE A CA 1
ATOM 1296 C C . ILE A 1 170 ? 6.673 -12.730 -14.343 1.00 87.25 170 ILE A C 1
ATOM 1298 O O . ILE A 1 170 ? 7.779 -12.215 -14.501 1.00 87.25 170 ILE A O 1
ATOM 1302 N N . LYS A 1 171 ? 5.733 -12.695 -15.291 1.00 90.31 171 LYS A N 1
ATOM 1303 C CA . LYS A 1 171 ? 5.892 -11.973 -16.558 1.00 90.31 171 LYS A CA 1
ATOM 1304 C C . LYS A 1 171 ? 5.298 -10.576 -16.432 1.00 90.31 171 LYS A C 1
ATOM 1306 O O . LYS A 1 171 ? 4.106 -10.433 -16.167 1.00 90.31 171 LYS A O 1
ATOM 1311 N N . GLY A 1 172 ? 6.129 -9.567 -16.649 1.00 91.81 172 GLY A N 1
ATOM 1312 C CA . GLY A 1 172 ? 5.734 -8.167 -16.687 1.00 91.81 172 GLY A CA 1
ATOM 1313 C C . GLY A 1 172 ? 5.890 -7.551 -18.074 1.00 91.81 172 GLY A C 1
ATOM 1314 O O . GLY A 1 172 ? 6.405 -8.171 -19.009 1.00 91.81 172 GLY A O 1
ATOM 1315 N N . LYS A 1 173 ? 5.463 -6.296 -18.181 1.00 93.00 173 LYS A N 1
ATOM 1316 C CA . LYS A 1 173 ? 5.742 -5.407 -19.307 1.00 93.00 173 LYS A CA 1
ATOM 1317 C C . LYS A 1 173 ? 6.621 -4.269 -18.819 1.00 93.00 173 LYS A C 1
ATOM 1319 O O . LYS A 1 173 ? 6.316 -3.670 -17.789 1.00 93.00 173 LYS A O 1
ATOM 1324 N N . GLU A 1 174 ? 7.672 -3.969 -19.562 1.00 90.50 174 GLU A N 1
ATOM 1325 C CA . GLU A 1 174 ? 8.476 -2.768 -19.37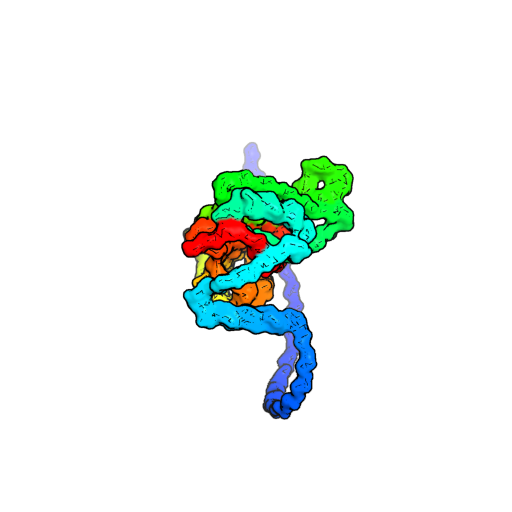7 1.00 90.50 174 GLU A CA 1
ATOM 1326 C C . GLU A 1 174 ? 8.124 -1.769 -20.482 1.00 90.50 174 GLU A C 1
ATOM 1328 O O . GLU A 1 174 ? 8.133 -2.102 -21.668 1.00 90.50 174 GLU A O 1
ATOM 1333 N N . PHE A 1 175 ? 7.790 -0.551 -20.073 1.00 86.75 175 PHE A N 1
ATOM 1334 C CA . PHE A 1 175 ? 7.564 0.594 -20.938 1.00 86.75 175 PHE A CA 1
ATOM 1335 C C . PHE A 1 175 ? 8.816 1.458 -20.920 1.00 86.75 175 PHE A C 1
ATOM 1337 O O . PHE A 1 175 ? 9.264 1.882 -19.854 1.00 86.75 175 PHE A O 1
ATOM 1344 N N . LEU A 1 176 ? 9.347 1.735 -22.104 1.00 78.81 176 LEU A N 1
ATOM 1345 C CA . LEU A 1 176 ? 10.423 2.692 -22.309 1.00 78.81 176 LEU A CA 1
ATOM 1346 C C . LEU A 1 176 ? 9.782 4.010 -22.732 1.00 78.81 176 LEU A C 1
ATOM 1348 O O . LEU A 1 176 ? 9.082 4.045 -23.746 1.00 78.81 176 LEU A O 1
ATOM 1352 N N . ALA A 1 177 ? 9.994 5.080 -21.971 1.00 68.25 177 ALA A N 1
ATOM 1353 C CA . ALA A 1 177 ? 9.500 6.408 -22.312 1.00 68.25 177 ALA A CA 1
ATOM 1354 C C . ALA A 1 177 ? 10.649 7.420 -22.346 1.00 68.25 177 ALA A C 1
ATOM 1356 O O . ALA A 1 177 ? 11.481 7.493 -21.436 1.00 68.25 177 ALA A O 1
ATOM 1357 N N . ASP A 1 178 ? 10.664 8.243 -23.390 1.00 59.25 178 ASP A N 1
ATOM 1358 C CA . ASP A 1 178 ? 11.518 9.421 -23.435 1.00 59.25 178 ASP A CA 1
ATOM 1359 C C . ASP A 1 178 ? 10.805 10.581 -22.734 1.00 59.25 178 ASP A C 1
ATOM 1361 O O . ASP A 1 178 ? 9.763 11.049 -23.183 1.00 59.25 178 ASP A O 1
ATOM 1365 N N . GLY A 1 179 ? 11.392 11.095 -21.648 1.00 54.72 179 GLY A N 1
ATOM 1366 C CA . GLY A 1 179 ? 11.112 12.464 -21.220 1.00 54.72 179 GLY A CA 1
ATOM 1367 C C . GLY A 1 179 ? 10.031 12.683 -20.164 1.00 54.72 179 GLY A C 1
ATOM 1368 O O . GLY A 1 179 ? 9.515 13.797 -20.107 1.00 54.72 179 GLY A O 1
ATOM 1369 N N . TYR A 1 180 ? 9.753 11.740 -19.257 1.00 50.03 180 TYR A N 1
ATOM 1370 C CA . TYR A 1 180 ? 8.835 12.007 -18.136 1.00 50.03 180 TYR A CA 1
ATOM 1371 C C . TYR A 1 180 ? 9.527 12.371 -16.805 1.00 50.03 180 TYR A C 1
ATOM 1373 O O . TYR A 1 180 ? 10.191 11.513 -16.215 1.00 50.03 180 TYR A O 1
ATOM 1381 N N . PRO A 1 181 ? 9.307 13.598 -16.283 1.00 48.06 181 PRO A N 1
ATOM 1382 C CA . PRO A 1 181 ? 9.375 14.852 -17.021 1.00 48.06 181 PRO A CA 1
ATOM 1383 C C . PRO A 1 181 ? 10.856 15.275 -17.113 1.00 48.06 181 PRO A C 1
ATOM 1385 O O . PRO A 1 181 ? 11.477 15.629 -16.113 1.00 48.06 181 PRO A O 1
ATOM 1388 N N . ASN A 1 182 ? 11.420 15.250 -18.324 1.00 48.75 182 ASN A N 1
ATOM 1389 C CA . ASN A 1 182 ? 12.802 15.647 -18.668 1.00 48.75 182 ASN A CA 1
ATOM 1390 C C . ASN A 1 182 ? 13.952 14.683 -18.312 1.00 48.75 182 ASN A C 1
ATOM 1392 O O . ASN A 1 182 ? 15.107 15.112 -18.287 1.00 48.75 182 ASN A O 1
ATOM 1396 N N . VAL A 1 183 ? 13.689 13.390 -18.104 1.00 46.78 183 VAL A N 1
ATOM 1397 C CA . VAL A 1 183 ? 14.758 12.379 -18.022 1.00 46.78 183 VAL A CA 1
ATOM 1398 C C . VAL A 1 183 ? 14.659 11.454 -19.236 1.00 46.78 183 VAL A C 1
ATOM 1400 O O . VAL A 1 183 ? 13.639 10.809 -19.465 1.00 46.78 183 VAL A O 1
ATOM 1403 N N . ILE A 1 184 ? 15.704 11.447 -20.064 1.00 43.34 184 ILE A N 1
ATOM 1404 C CA . ILE A 1 184 ? 15.883 10.470 -21.146 1.00 43.34 184 ILE A CA 1
ATOM 1405 C C . ILE A 1 184 ? 16.123 9.105 -20.479 1.00 43.34 184 ILE A C 1
ATOM 1407 O O . ILE A 1 184 ? 17.029 9.002 -19.650 1.00 43.34 184 ILE A O 1
ATOM 1411 N N . GLY A 1 185 ? 15.330 8.080 -20.820 1.00 51.16 185 GLY A N 1
ATOM 1412 C CA . GLY A 1 185 ? 15.432 6.733 -20.232 1.00 51.16 185 GLY A CA 1
ATOM 1413 C C . GLY A 1 185 ? 14.585 6.482 -18.975 1.00 51.16 185 GLY A C 1
ATOM 1414 O O . GLY A 1 185 ? 15.003 5.712 -18.110 1.00 51.16 185 GLY A O 1
ATOM 1415 N N . SER A 1 186 ? 13.422 7.131 -18.846 1.00 63.09 186 SER A N 1
ATOM 1416 C CA . SER A 1 186 ? 12.450 6.794 -17.797 1.00 63.09 186 SER A CA 1
ATOM 1417 C C . SER A 1 186 ? 11.713 5.504 -18.165 1.00 63.09 186 SER A C 1
ATOM 1419 O O . SER A 1 186 ? 11.051 5.431 -19.200 1.00 63.09 186 SER A O 1
ATOM 1421 N N . ASN A 1 187 ? 11.785 4.500 -17.289 1.00 81.25 187 ASN A N 1
ATOM 1422 C CA . ASN A 1 187 ? 11.122 3.213 -17.495 1.00 81.25 187 ASN A CA 1
ATOM 1423 C C . ASN A 1 187 ? 10.004 3.018 -16.476 1.00 81.25 187 ASN A C 1
ATOM 1425 O O . ASN A 1 187 ? 10.184 3.319 -15.290 1.00 81.25 187 ASN A O 1
ATOM 1429 N N . ALA A 1 188 ? 8.905 2.413 -16.919 1.00 88.75 188 ALA A N 1
ATOM 1430 C CA . ALA A 1 188 ? 7.885 1.866 -16.038 1.00 88.75 188 ALA A CA 1
ATOM 1431 C C . ALA A 1 188 ? 7.774 0.353 -16.223 1.00 88.75 188 ALA A C 1
ATOM 1433 O O . ALA A 1 188 ? 7.911 -0.161 -17.328 1.00 88.75 188 ALA A O 1
ATOM 1434 N N . ILE A 1 189 ? 7.499 -0.368 -15.144 1.00 91.50 189 ILE A N 1
ATOM 1435 C CA . ILE A 1 189 ? 7.258 -1.808 -15.163 1.00 91.50 189 ILE A CA 1
ATOM 1436 C C . ILE A 1 189 ? 5.871 -2.068 -14.603 1.00 91.50 189 ILE A C 1
ATOM 1438 O O . ILE A 1 189 ? 5.518 -1.575 -13.532 1.00 91.50 189 ILE A O 1
ATOM 1442 N N . THR A 1 190 ? 5.104 -2.884 -15.316 1.00 93.69 190 THR A N 1
ATOM 1443 C CA . THR A 1 190 ? 3.817 -3.394 -14.845 1.00 93.69 190 THR A CA 1
ATOM 1444 C C . THR A 1 190 ? 3.801 -4.906 -14.839 1.00 93.69 190 THR A C 1
ATOM 1446 O O . THR A 1 190 ? 4.427 -5.563 -15.672 1.00 93.69 190 THR A O 1
ATOM 1449 N N . TRP A 1 191 ? 3.044 -5.478 -13.915 1.00 92.88 191 TRP A N 1
ATOM 1450 C CA . TRP A 1 191 ? 2.634 -6.873 -13.986 1.00 92.88 191 TRP A CA 1
ATOM 1451 C C . TRP A 1 191 ? 1.268 -7.030 -13.332 1.00 92.88 191 TRP A C 1
ATOM 1453 O O . TRP A 1 191 ? 0.795 -6.163 -12.592 1.00 92.88 191 TRP A O 1
ATOM 1463 N N . LYS A 1 192 ? 0.602 -8.135 -13.649 1.00 90.38 192 LYS A N 1
ATOM 1464 C CA . LYS A 1 192 ? -0.690 -8.487 -13.071 1.00 90.38 192 LYS A CA 1
ATOM 1465 C C . LYS A 1 192 ? -0.640 -9.919 -12.572 1.00 90.38 192 LYS A C 1
ATOM 1467 O O . LYS A 1 192 ? -0.008 -10.777 -13.184 1.00 90.38 192 LYS A O 1
ATOM 1472 N N . THR A 1 193 ? -1.337 -10.152 -11.478 1.00 85.56 193 THR A N 1
ATOM 1473 C CA . THR A 1 193 ? -1.687 -11.475 -10.965 1.00 85.56 193 THR A CA 1
ATOM 1474 C C . THR A 1 193 ? -3.202 -11.640 -11.103 1.00 85.56 193 THR A C 1
ATOM 1476 O O . THR A 1 193 ? -3.871 -10.752 -11.631 1.00 85.56 193 THR A O 1
ATOM 1479 N N . ASP A 1 194 ? -3.771 -12.754 -10.637 1.00 81.62 194 ASP A N 1
ATOM 1480 C CA . ASP A 1 194 ? -5.226 -12.985 -10.705 1.00 81.62 194 ASP A CA 1
ATOM 1481 C C . ASP A 1 194 ? -6.040 -11.838 -10.071 1.00 81.62 194 ASP A C 1
ATOM 1483 O O . ASP A 1 194 ? -7.076 -11.428 -10.588 1.00 81.62 194 ASP A O 1
ATOM 1487 N N . LYS A 1 195 ? -5.545 -11.271 -8.963 1.00 84.44 195 LYS A N 1
ATOM 1488 C CA . LYS A 1 195 ? -6.287 -10.286 -8.158 1.00 84.44 195 LYS A CA 1
ATOM 1489 C C . LYS A 1 195 ? -5.612 -8.926 -8.039 1.00 84.44 195 LYS A C 1
ATOM 1491 O O . LYS A 1 195 ? -6.250 -7.988 -7.563 1.00 84.44 195 LYS A O 1
ATOM 1496 N N . TRP A 1 196 ? -4.350 -8.806 -8.441 1.00 89.44 196 TRP A N 1
ATOM 1497 C CA . TRP A 1 196 ? -3.577 -7.589 -8.226 1.00 89.44 196 TRP A CA 1
ATOM 1498 C C . TRP A 1 196 ? -2.947 -7.050 -9.496 1.00 89.44 196 TRP A C 1
ATOM 1500 O O . TRP A 1 196 ? -2.481 -7.804 -10.349 1.00 89.44 196 TRP A O 1
ATOM 1510 N N . SER A 1 197 ? -2.894 -5.725 -9.586 1.00 91.19 197 SER A N 1
ATOM 1511 C CA . SER A 1 197 ? -2.092 -5.014 -10.576 1.00 91.19 197 SER A CA 1
ATOM 1512 C C . SER A 1 197 ? -0.984 -4.223 -9.902 1.00 91.19 197 SER A C 1
ATOM 1514 O O . SER A 1 197 ? -1.184 -3.629 -8.840 1.00 91.19 197 SER A O 1
ATOM 1516 N N . PHE A 1 198 ? 0.166 -4.186 -10.557 1.00 92.31 198 PHE A N 1
ATOM 1517 C CA . PHE A 1 198 ? 1.360 -3.533 -10.056 1.00 92.31 198 PHE A CA 1
ATOM 1518 C C . PHE A 1 198 ? 1.894 -2.560 -11.090 1.00 92.31 198 PHE A C 1
ATOM 1520 O O . PHE A 1 198 ? 1.976 -2.903 -12.270 1.00 92.31 198 PHE A O 1
ATOM 1527 N N . PHE A 1 199 ? 2.288 -1.381 -10.623 1.00 92.31 199 PHE A N 1
ATOM 1528 C CA . PHE A 1 199 ? 2.901 -0.338 -11.431 1.00 92.31 199 PHE A CA 1
ATOM 1529 C C . PHE A 1 199 ? 4.119 0.222 -10.697 1.00 92.31 199 PHE A C 1
ATOM 1531 O O . PHE A 1 199 ? 4.035 0.620 -9.537 1.00 92.31 199 PHE A O 1
ATOM 1538 N N . VAL A 1 200 ? 5.271 0.241 -11.357 1.00 91.31 200 VAL A N 1
ATOM 1539 C CA . VAL A 1 200 ? 6.538 0.700 -10.782 1.00 91.31 200 VAL A CA 1
ATOM 1540 C C . VAL A 1 200 ? 7.179 1.659 -11.759 1.00 91.31 200 VAL A C 1
ATOM 1542 O O . VAL A 1 200 ? 7.403 1.304 -12.909 1.00 91.31 200 VAL A O 1
ATOM 1545 N N . THR A 1 201 ? 7.522 2.854 -11.300 1.00 88.00 201 THR A N 1
ATOM 1546 C CA . THR A 1 201 ? 8.297 3.815 -12.083 1.00 88.00 201 THR A CA 1
ATOM 1547 C C . THR A 1 201 ? 9.313 4.504 -11.188 1.00 88.00 201 THR A C 1
ATOM 1549 O O . THR A 1 201 ? 8.984 4.997 -10.106 1.00 88.00 201 THR A O 1
ATOM 1552 N N . ALA A 1 202 ? 10.560 4.550 -11.643 1.00 82.38 202 ALA A N 1
ATOM 1553 C CA . ALA A 1 202 ? 11.649 5.201 -10.938 1.00 82.38 202 ALA A CA 1
ATOM 1554 C C . ALA A 1 202 ? 12.507 6.004 -11.921 1.00 82.38 202 ALA A C 1
ATOM 1556 O O . ALA A 1 202 ? 12.813 5.547 -13.019 1.00 82.38 202 ALA A O 1
ATOM 1557 N N . SER A 1 203 ? 12.904 7.209 -11.519 1.00 71.56 203 SER A N 1
ATOM 1558 C CA . SER A 1 203 ? 13.886 8.007 -12.239 1.00 71.56 203 SER A CA 1
ATOM 1559 C C . SER A 1 203 ? 15.279 7.473 -11.905 1.00 71.56 203 SER A C 1
ATOM 1561 O O . SER A 1 203 ? 15.601 7.360 -10.717 1.00 71.56 203 SER A O 1
ATOM 1563 N N . PRO A 1 204 ? 16.135 7.195 -12.900 1.00 55.03 204 PRO A N 1
ATOM 1564 C CA . PRO A 1 204 ? 17.524 6.842 -12.645 1.00 55.03 204 PRO A CA 1
ATOM 1565 C C . PRO A 1 204 ? 18.230 8.038 -11.986 1.00 55.03 204 PRO A C 1
ATOM 1567 O O . PRO A 1 204 ? 18.428 9.082 -12.605 1.00 55.03 204 PRO A O 1
ATOM 1570 N N . GLY A 1 205 ? 18.547 7.924 -10.696 1.00 53.28 205 GLY A N 1
ATOM 1571 C CA . GLY A 1 205 ? 19.357 8.895 -9.960 1.00 53.28 205 GLY A CA 1
ATOM 1572 C C . GLY A 1 205 ? 20.823 8.465 -9.881 1.00 53.28 205 GLY A C 1
ATOM 1573 O O . GLY A 1 205 ? 21.157 7.308 -10.119 1.00 53.28 205 GLY A O 1
ATOM 1574 N N . ASN A 1 206 ? 21.710 9.372 -9.459 1.00 45.41 206 ASN A N 1
ATOM 1575 C CA . ASN A 1 206 ? 23.158 9.131 -9.307 1.00 45.41 206 ASN A CA 1
ATOM 1576 C C . ASN A 1 206 ? 23.539 8.166 -8.151 1.00 45.41 206 ASN A C 1
ATOM 1578 O O . ASN A 1 206 ? 24.676 8.188 -7.684 1.00 45.41 206 ASN A O 1
ATOM 1582 N N . GLY A 1 207 ? 22.607 7.344 -7.654 1.00 47.62 207 GLY A N 1
ATOM 1583 C CA . GLY A 1 207 ? 22.845 6.442 -6.519 1.00 47.62 207 GLY A CA 1
ATOM 1584 C C . GLY A 1 207 ? 21.642 5.635 -6.012 1.00 47.62 207 GLY A C 1
ATOM 1585 O O . GLY A 1 207 ? 21.744 5.027 -4.950 1.00 47.62 207 GLY A O 1
ATOM 1586 N N . SER A 1 208 ? 20.510 5.622 -6.719 1.00 55.75 208 SER A N 1
ATOM 1587 C CA . SER A 1 208 ? 19.289 4.893 -6.340 1.00 55.75 208 SER A CA 1
ATOM 1588 C C . SER A 1 208 ? 18.937 3.828 -7.385 1.00 55.75 208 SER A C 1
ATOM 1590 O O . SER A 1 208 ? 19.312 3.955 -8.549 1.00 55.75 208 SER A O 1
ATOM 1592 N N . GLY A 1 209 ? 18.289 2.742 -6.940 1.00 64.25 209 GLY A N 1
ATOM 1593 C CA . GLY A 1 209 ? 18.019 1.553 -7.759 1.00 64.25 209 GLY A CA 1
ATOM 1594 C C . GLY A 1 209 ? 17.234 1.857 -9.039 1.00 64.25 209 GLY A C 1
ATOM 1595 O O . GLY A 1 209 ? 16.489 2.832 -9.114 1.00 64.25 209 GLY A O 1
ATOM 1596 N N . SER A 1 210 ? 17.398 1.015 -10.057 1.00 79.81 210 SER A N 1
ATOM 1597 C CA . SER A 1 210 ? 16.631 1.104 -11.304 1.00 79.81 210 SER A CA 1
ATOM 1598 C C . SER A 1 210 ? 15.151 0.745 -11.090 1.00 79.81 210 SER A C 1
ATOM 1600 O O . SER A 1 210 ? 14.796 0.098 -10.101 1.00 79.81 210 SER A O 1
ATOM 1602 N N . THR A 1 211 ? 14.265 1.098 -12.034 1.00 87.19 211 THR A N 1
ATOM 1603 C CA . THR A 1 211 ? 12.858 0.635 -12.026 1.00 87.19 211 THR A CA 1
ATOM 1604 C C . THR A 1 211 ? 12.769 -0.891 -11.884 1.00 87.19 211 THR A C 1
ATOM 1606 O O . THR A 1 211 ? 11.931 -1.395 -11.134 1.00 87.19 211 THR A O 1
ATOM 1609 N N . VAL A 1 212 ? 13.678 -1.624 -12.539 1.00 87.88 212 VAL A N 1
ATOM 1610 C CA . VAL A 1 212 ? 13.803 -3.088 -12.435 1.00 87.88 212 VAL A CA 1
ATOM 1611 C C . VAL A 1 212 ? 14.127 -3.516 -11.003 1.00 87.88 212 VAL A C 1
ATOM 1613 O O . VAL A 1 212 ? 13.469 -4.409 -10.469 1.00 87.88 212 VAL A O 1
ATOM 1616 N N . ASP A 1 213 ? 15.078 -2.851 -10.342 1.00 86.81 213 ASP A N 1
ATOM 1617 C CA . ASP A 1 213 ? 15.459 -3.176 -8.963 1.00 86.81 213 ASP A CA 1
ATOM 1618 C C . ASP A 1 213 ? 14.299 -2.970 -7.986 1.00 86.81 213 ASP A C 1
ATOM 1620 O O . ASP A 1 213 ? 14.095 -3.786 -7.084 1.00 86.81 213 ASP A O 1
ATOM 1624 N N . TYR A 1 214 ? 13.515 -1.902 -8.149 1.00 88.56 214 TYR A N 1
ATOM 1625 C CA . TYR A 1 214 ? 12.332 -1.673 -7.316 1.00 88.56 214 TYR A CA 1
ATOM 1626 C C . TYR A 1 214 ? 11.233 -2.704 -7.583 1.00 88.56 214 TYR A C 1
ATOM 1628 O O . TYR A 1 214 ? 10.664 -3.240 -6.630 1.00 88.56 214 TYR A O 1
ATOM 1636 N N . ALA A 1 215 ? 10.988 -3.065 -8.847 1.00 91.00 215 ALA A N 1
ATOM 1637 C CA . ALA A 1 215 ? 10.052 -4.135 -9.187 1.00 91.00 215 ALA A CA 1
ATOM 1638 C C . ALA A 1 215 ? 10.481 -5.473 -8.559 1.00 91.00 215 ALA A C 1
ATOM 1640 O O . ALA A 1 215 ? 9.669 -6.161 -7.940 1.00 91.00 215 ALA A O 1
ATOM 1641 N N . HIS A 1 216 ? 11.774 -5.808 -8.617 1.00 89.12 216 HIS A N 1
ATOM 1642 C CA . HIS A 1 216 ? 12.326 -7.000 -7.970 1.00 89.12 216 HIS A CA 1
ATOM 1643 C C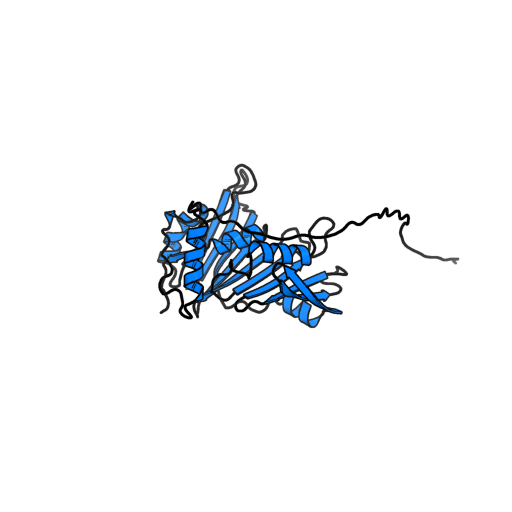 . HIS A 1 216 ? 12.152 -6.961 -6.449 1.00 89.12 216 HIS A C 1
ATOM 1645 O O . HIS A 1 216 ? 11.790 -7.968 -5.842 1.00 89.12 216 HIS A O 1
ATOM 1651 N N . GLN A 1 217 ? 12.394 -5.813 -5.816 1.00 87.75 217 GLN A N 1
ATOM 1652 C CA . GLN A 1 217 ? 12.213 -5.654 -4.373 1.00 87.75 217 GLN A CA 1
ATOM 1653 C C . GLN A 1 217 ? 10.758 -5.838 -3.945 1.00 87.75 217 GLN A C 1
ATOM 1655 O O . GLN A 1 217 ? 10.522 -6.502 -2.937 1.00 87.75 217 GLN A O 1
ATOM 1660 N N . ILE A 1 218 ? 9.806 -5.303 -4.712 1.00 90.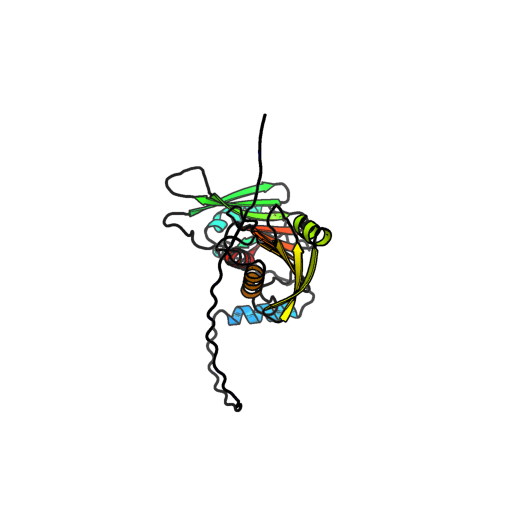31 218 ILE A N 1
ATOM 1661 C CA . ILE A 1 218 ? 8.371 -5.481 -4.463 1.00 90.31 218 ILE A CA 1
ATOM 1662 C C . ILE A 1 218 ? 8.001 -6.957 -4.586 1.00 90.31 218 ILE A C 1
ATOM 1664 O O . ILE A 1 218 ? 7.469 -7.523 -3.634 1.00 90.31 218 ILE A O 1
ATOM 1668 N N . VAL A 1 219 ? 8.351 -7.608 -5.701 1.00 88.94 219 VAL A N 1
ATOM 1669 C CA . VAL A 1 219 ? 8.077 -9.041 -5.912 1.00 88.94 219 VAL A CA 1
ATOM 1670 C C . VAL A 1 219 ? 8.664 -9.886 -4.779 1.00 88.94 219 VAL A C 1
ATOM 1672 O O . VAL A 1 219 ? 7.990 -10.748 -4.218 1.00 88.94 219 VAL A O 1
ATOM 1675 N N . ASN A 1 220 ? 9.902 -9.608 -4.371 1.00 85.81 220 ASN A N 1
ATOM 1676 C CA . ASN A 1 220 ? 10.542 -10.339 -3.281 1.00 85.81 220 ASN A CA 1
ATOM 1677 C C . ASN A 1 220 ? 9.885 -10.070 -1.916 1.00 85.81 220 ASN A C 1
ATOM 1679 O O . ASN A 1 220 ? 9.785 -10.990 -1.106 1.00 85.81 220 ASN A O 1
ATOM 1683 N N . ALA A 1 221 ? 9.417 -8.845 -1.650 1.00 84.81 221 ALA A N 1
ATOM 1684 C CA . ALA A 1 221 ? 8.720 -8.493 -0.409 1.00 84.81 221 ALA A CA 1
ATOM 1685 C C . ALA A 1 221 ? 7.322 -9.135 -0.306 1.00 84.81 221 ALA A C 1
ATOM 1687 O O . ALA A 1 221 ? 6.859 -9.454 0.795 1.00 84.81 221 ALA A O 1
ATOM 1688 N N . LEU A 1 222 ? 6.668 -9.362 -1.448 1.00 82.81 222 LEU A N 1
ATOM 1689 C CA . LEU A 1 222 ? 5.417 -10.118 -1.538 1.00 82.81 222 LEU A CA 1
ATOM 1690 C C . LEU A 1 222 ? 5.631 -11.630 -1.348 1.00 82.81 222 LEU A C 1
ATOM 1692 O O . LEU A 1 222 ? 4.722 -12.318 -0.886 1.00 82.81 222 LEU A O 1
ATOM 1696 N N . GLY A 1 223 ? 6.835 -12.140 -1.620 1.00 71.12 223 GLY A N 1
ATOM 1697 C CA . GLY A 1 223 ? 7.193 -13.553 -1.477 1.00 71.12 223 GLY A CA 1
ATOM 1698 C C . GLY A 1 223 ? 6.940 -14.378 -2.746 1.00 71.12 223 GLY A C 1
ATOM 1699 O O . GLY A 1 223 ? 6.631 -13.846 -3.811 1.00 71.12 223 GLY A O 1
ATOM 1700 N N . LYS A 1 224 ? 7.107 -15.707 -2.662 1.00 62.41 224 LYS A N 1
ATOM 1701 C CA . LYS A 1 224 ? 6.883 -16.601 -3.814 1.00 62.41 224 LYS A CA 1
ATOM 1702 C C . LYS A 1 224 ? 5.406 -16.610 -4.214 1.00 62.41 224 LYS A C 1
ATOM 1704 O O . LYS A 1 224 ? 4.542 -16.728 -3.351 1.00 62.41 224 LYS A O 1
ATOM 1709 N N . ASN A 1 225 ? 5.136 -16.540 -5.520 1.00 53.75 225 A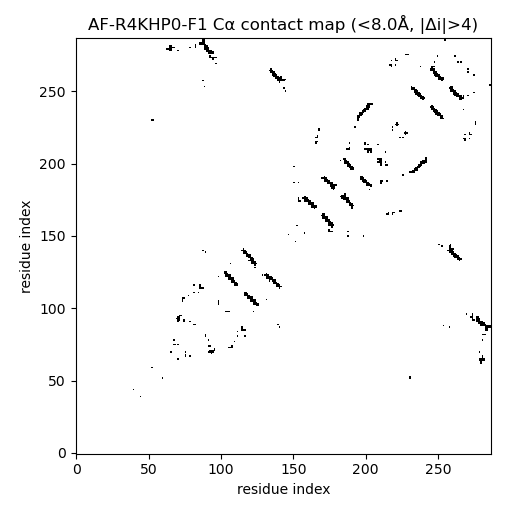SN A N 1
ATOM 1710 C CA . ASN A 1 225 ? 3.792 -16.592 -6.119 1.00 53.75 225 ASN A CA 1
ATOM 1711 C C . ASN A 1 225 ? 2.805 -15.574 -5.539 1.00 53.75 225 ASN A C 1
ATOM 1713 O O . ASN A 1 225 ? 1.615 -15.868 -5.432 1.00 53.75 225 ASN A O 1
ATOM 1717 N N . ASP A 1 226 ? 3.311 -14.426 -5.089 1.00 55.28 226 ASP A N 1
ATOM 1718 C CA . ASP A 1 226 ? 2.489 -13.380 -4.499 1.00 55.28 226 ASP A CA 1
ATOM 1719 C C . ASP A 1 226 ? 1.650 -13.856 -3.296 1.00 55.28 226 ASP A C 1
ATOM 1721 O O . ASP A 1 226 ? 0.608 -13.286 -2.985 1.00 55.28 226 ASP A O 1
ATOM 1725 N N . GLN A 1 227 ? 2.103 -14.898 -2.587 1.00 51.84 227 GLN A N 1
ATOM 1726 C CA . GLN A 1 227 ? 1.417 -15.452 -1.411 1.00 51.84 227 GLN A CA 1
ATOM 1727 C C . GLN A 1 227 ? 1.262 -14.433 -0.273 1.00 51.84 227 GLN A C 1
ATOM 1729 O O . GLN A 1 227 ? 0.404 -14.594 0.587 1.00 51.84 227 GLN A O 1
ATOM 1734 N N . GLY A 1 228 ? 2.066 -13.366 -0.259 1.00 52.84 228 GLY A N 1
ATOM 1735 C CA . GLY A 1 228 ? 1.887 -12.237 0.650 1.00 52.84 228 GLY A CA 1
ATOM 1736 C C . GLY A 1 228 ? 0.686 -11.353 0.320 1.00 52.84 228 GLY A C 1
ATOM 1737 O O . GLY A 1 228 ? 0.388 -10.456 1.109 1.00 52.84 228 GLY A O 1
ATOM 1738 N N . LEU A 1 229 ? 0.009 -11.580 -0.810 1.00 57.88 229 LEU A N 1
ATOM 1739 C CA . LEU A 1 229 ? -1.193 -10.857 -1.182 1.00 57.88 229 LEU A CA 1
ATOM 1740 C C . LEU A 1 229 ? -2.404 -11.376 -0.406 1.00 57.88 229 LEU A C 1
ATOM 1742 O O . LEU A 1 229 ? -2.654 -12.580 -0.350 1.00 57.88 229 LEU A O 1
ATOM 1746 N N . LEU A 1 230 ? -3.200 -10.471 0.169 1.00 60.69 230 LEU A N 1
ATOM 1747 C CA . LEU A 1 230 ? -4.518 -10.845 0.669 1.00 60.69 230 LEU A CA 1
ATOM 1748 C C . LEU A 1 230 ? -5.298 -11.469 -0.496 1.00 60.69 230 LEU A C 1
ATOM 1750 O O . LEU A 1 230 ? -5.175 -11.028 -1.639 1.00 60.69 230 LEU A O 1
ATOM 1754 N N . ALA A 1 231 ? -6.183 -12.427 -0.210 1.00 65.31 231 ALA A N 1
ATOM 1755 C CA . ALA A 1 231 ? -7.103 -12.995 -1.203 1.00 65.31 231 ALA A CA 1
ATOM 1756 C C . ALA A 1 231 ? -8.075 -11.955 -1.814 1.00 65.31 231 ALA A C 1
ATOM 1758 O O . ALA A 1 231 ? -8.973 -12.314 -2.578 1.00 65.31 231 ALA A O 1
ATOM 1759 N N . LEU A 1 232 ? -7.914 -10.686 -1.460 1.00 76.50 232 LEU A N 1
ATOM 1760 C CA . LEU A 1 232 ? -8.690 -9.537 -1.863 1.00 76.50 232 LEU A CA 1
ATOM 1761 C C . LEU A 1 232 ? -8.037 -8.847 -3.067 1.00 76.50 232 LEU A C 1
ATOM 1763 O O . LEU A 1 232 ? -6.813 -8.727 -3.085 1.00 76.50 232 LEU A O 1
ATOM 1767 N N . PRO A 1 233 ? -8.820 -8.374 -4.051 1.00 87.06 233 PRO A N 1
ATOM 1768 C CA . PRO A 1 233 ? -8.290 -7.592 -5.160 1.00 87.06 233 PRO A CA 1
ATOM 1769 C C . PRO A 1 233 ? -7.606 -6.303 -4.711 1.00 87.06 233 PRO A C 1
ATOM 1771 O O . PRO A 1 233 ? -8.061 -5.659 -3.763 1.00 87.06 233 PRO A O 1
ATOM 1774 N N . GLY A 1 234 ? -6.561 -5.893 -5.425 1.00 90.44 234 GLY A N 1
ATOM 1775 C CA . GLY A 1 234 ? -5.823 -4.684 -5.081 1.00 90.44 234 GLY A CA 1
ATOM 1776 C C . GLY A 1 234 ? -4.954 -4.116 -6.196 1.00 90.44 234 GLY A C 1
ATOM 1777 O O . GLY A 1 234 ? -4.836 -4.676 -7.285 1.00 90.44 234 GLY A O 1
ATOM 1778 N N . LYS A 1 235 ? -4.364 -2.958 -5.913 1.00 92.94 235 LYS A N 1
ATOM 1779 C CA . LYS A 1 235 ? -3.401 -2.264 -6.766 1.00 92.94 235 LYS A CA 1
ATOM 1780 C C . LYS A 1 235 ? -2.233 -1.799 -5.904 1.00 92.94 235 LYS A C 1
ATOM 1782 O O . LYS A 1 235 ? -2.463 -1.280 -4.813 1.00 92.94 235 LYS A O 1
ATOM 1787 N N . LEU A 1 236 ? -1.006 -1.952 -6.389 1.00 93.19 236 LEU A N 1
ATOM 1788 C CA . LEU A 1 236 ? 0.181 -1.384 -5.751 1.00 93.19 236 LEU A CA 1
ATOM 1789 C C . LEU A 1 236 ? 0.960 -0.555 -6.768 1.00 93.19 236 LEU A C 1
ATOM 1791 O O . LEU A 1 236 ? 1.381 -1.071 -7.803 1.00 93.19 236 LEU A O 1
ATOM 1795 N N . SER A 1 237 ? 1.176 0.713 -6.435 1.00 91.75 237 SER A N 1
ATOM 1796 C CA . SER A 1 237 ? 1.973 1.646 -7.223 1.00 91.75 237 SER A CA 1
ATOM 1797 C C . SER A 1 237 ? 3.219 2.048 -6.446 1.00 91.75 237 SER A C 1
ATOM 1799 O O . SER A 1 237 ? 3.129 2.413 -5.276 1.00 91.75 237 SER A O 1
ATOM 1801 N N . PHE A 1 238 ? 4.379 2.018 -7.094 1.00 91.12 238 PHE A N 1
ATOM 1802 C CA . PHE A 1 238 ? 5.607 2.621 -6.590 1.00 91.12 238 PHE A CA 1
ATOM 1803 C C . PHE A 1 238 ? 6.084 3.706 -7.545 1.00 91.12 238 PHE A C 1
ATOM 1805 O O . PHE A 1 238 ? 6.303 3.449 -8.731 1.00 91.12 238 PHE A O 1
ATOM 1812 N N . ILE A 1 239 ? 6.261 4.913 -7.017 1.00 87.31 239 ILE A N 1
ATOM 1813 C CA . ILE A 1 239 ? 6.617 6.098 -7.787 1.00 87.31 239 ILE A CA 1
ATOM 1814 C C . ILE A 1 239 ? 7.823 6.755 -7.128 1.00 87.31 239 ILE A C 1
ATOM 1816 O O . ILE A 1 239 ? 7.756 7.215 -5.989 1.00 87.31 239 ILE A O 1
ATOM 1820 N N . TYR A 1 240 ? 8.928 6.840 -7.860 1.00 82.06 240 TYR A N 1
ATOM 1821 C CA . TYR A 1 240 ? 10.133 7.519 -7.399 1.00 82.06 240 TYR A CA 1
ATOM 1822 C C . TYR A 1 240 ? 10.718 8.404 -8.500 1.00 82.06 240 TYR A C 1
ATOM 1824 O O . TYR A 1 240 ? 11.607 8.011 -9.241 1.00 82.06 240 TYR A O 1
ATOM 1832 N N . THR A 1 241 ? 10.222 9.632 -8.628 1.00 69.88 241 THR A N 1
ATOM 1833 C CA . THR A 1 241 ? 10.551 10.552 -9.737 1.00 69.88 241 THR A CA 1
ATOM 1834 C C . THR A 1 241 ? 11.714 11.509 -9.432 1.00 69.88 241 THR A C 1
ATOM 1836 O O . THR A 1 241 ? 11.818 12.577 -10.025 1.00 69.88 241 THR A O 1
ATOM 1839 N N . GLY A 1 242 ? 12.597 11.162 -8.488 1.00 61.59 242 GLY A N 1
ATOM 1840 C CA . GLY A 1 242 ? 13.758 11.989 -8.118 1.00 61.59 242 GLY A CA 1
ATOM 1841 C C . GLY A 1 242 ? 13.467 13.133 -7.134 1.00 61.59 242 GLY A C 1
ATOM 1842 O O . GLY A 1 242 ? 14.400 13.738 -6.612 1.00 61.59 242 GLY A O 1
ATOM 1843 N N . ALA A 1 243 ? 12.202 13.395 -6.794 1.00 57.44 243 ALA A N 1
ATOM 1844 C CA . ALA A 1 243 ? 11.808 14.383 -5.789 1.00 57.44 243 ALA A CA 1
ATOM 1845 C C . ALA A 1 243 ? 11.917 13.831 -4.351 1.00 57.44 243 ALA A C 1
ATOM 1847 O O . ALA A 1 243 ? 10.914 13.736 -3.664 1.00 57.44 243 ALA A O 1
ATOM 1848 N N . ASN A 1 244 ? 13.121 13.438 -3.912 1.00 57.41 244 ASN A N 1
ATOM 1849 C CA . ASN A 1 244 ? 13.535 13.060 -2.538 1.00 57.41 244 ASN A CA 1
ATOM 1850 C C . ASN A 1 244 ? 12.692 12.061 -1.711 1.00 57.41 244 ASN A C 1
ATOM 1852 O O . ASN A 1 244 ? 13.167 11.618 -0.666 1.00 57.41 244 ASN A O 1
ATOM 1856 N N . HIS A 1 245 ? 11.509 11.646 -2.153 1.00 70.25 245 HIS A N 1
ATOM 1857 C CA . HIS A 1 245 ? 10.605 10.787 -1.407 1.00 70.25 245 HIS A CA 1
ATOM 1858 C C . HIS A 1 245 ? 9.968 9.784 -2.370 1.00 70.25 245 HIS A C 1
ATOM 1860 O O . HIS A 1 245 ? 9.182 10.187 -3.231 1.00 70.25 245 HIS A O 1
ATOM 1866 N N . PRO A 1 246 ? 10.331 8.492 -2.292 1.00 82.62 246 PRO A N 1
ATOM 1867 C CA . PRO A 1 246 ? 9.538 7.464 -2.948 1.00 82.62 246 PRO A CA 1
ATOM 1868 C C . PRO A 1 246 ? 8.124 7.486 -2.373 1.00 82.62 246 PRO A C 1
ATOM 1870 O O . PRO A 1 246 ? 7.954 7.680 -1.173 1.00 82.62 246 PRO A O 1
ATOM 1873 N N . LEU A 1 247 ? 7.127 7.254 -3.217 1.00 88.12 247 LEU A N 1
ATOM 1874 C CA . LEU A 1 247 ? 5.744 7.068 -2.810 1.00 88.12 247 LEU A CA 1
ATOM 1875 C C . LEU A 1 247 ? 5.325 5.642 -3.158 1.00 88.12 247 LEU A C 1
ATOM 1877 O O . LEU A 1 247 ? 5.400 5.227 -4.314 1.00 88.12 247 LEU A O 1
ATOM 1881 N N . THR A 1 248 ? 4.883 4.895 -2.153 1.00 92.06 248 THR A N 1
ATOM 1882 C CA . THR A 1 248 ? 4.191 3.618 -2.338 1.00 92.06 248 THR A CA 1
ATOM 1883 C C . THR A 1 248 ? 2.715 3.820 -2.030 1.00 92.06 248 THR A C 1
ATOM 1885 O O . THR A 1 248 ? 2.382 4.217 -0.917 1.00 92.06 248 THR A O 1
ATOM 1888 N N . GLU A 1 249 ? 1.842 3.526 -2.986 1.00 93.31 249 GLU A N 1
ATOM 1889 C CA . GLU A 1 249 ? 0.390 3.548 -2.808 1.00 93.31 249 GLU A CA 1
ATOM 1890 C C . GLU A 1 249 ? -0.147 2.121 -2.907 1.00 93.31 249 GLU A C 1
ATOM 1892 O O . GLU A 1 249 ? 0.119 1.412 -3.879 1.00 93.31 249 GLU A O 1
ATOM 1897 N N . ILE A 1 250 ? -0.903 1.685 -1.904 1.00 93.56 250 ILE A N 1
ATOM 1898 C CA . ILE A 1 250 ? -1.497 0.351 -1.849 1.00 93.56 250 ILE A CA 1
ATOM 1899 C C . ILE A 1 250 ? -3.001 0.502 -1.683 1.00 93.56 250 ILE A C 1
ATOM 1901 O O . ILE A 1 250 ? -3.480 0.974 -0.653 1.00 93.56 250 ILE A O 1
ATOM 1905 N N . TYR A 1 251 ? -3.748 0.042 -2.679 1.00 94.12 251 TYR A N 1
ATOM 1906 C CA . TYR A 1 251 ? -5.199 -0.028 -2.640 1.00 94.12 251 TYR A CA 1
ATOM 1907 C C . TYR A 1 251 ? -5.647 -1.477 -2.556 1.00 94.12 251 TYR A C 1
ATOM 1909 O O . TYR A 1 251 ? -5.161 -2.319 -3.307 1.00 94.12 251 TYR A O 1
ATOM 1917 N N . TRP A 1 252 ? -6.611 -1.782 -1.695 1.00 92.56 252 TRP A N 1
ATOM 1918 C CA . TRP A 1 252 ? -7.209 -3.115 -1.660 1.00 92.56 252 TRP A CA 1
ATOM 1919 C C . TRP A 1 252 ? -8.694 -3.054 -1.334 1.00 92.56 252 TRP A C 1
ATOM 1921 O O . TRP A 1 252 ? -9.161 -2.219 -0.555 1.00 92.56 252 TRP A O 1
ATOM 1931 N N . LYS A 1 253 ? -9.447 -3.947 -1.967 1.00 89.50 253 LYS A N 1
ATOM 1932 C CA . LYS A 1 253 ? -10.890 -4.069 -1.815 1.00 89.50 253 LYS A CA 1
ATOM 1933 C C . LYS A 1 253 ? -11.179 -4.931 -0.596 1.00 89.50 253 LYS A C 1
ATOM 1935 O O . LYS A 1 253 ? -10.922 -6.127 -0.638 1.00 89.50 253 LYS A O 1
ATOM 1940 N N . VAL A 1 254 ? -11.713 -4.361 0.483 1.00 84.25 254 VAL A N 1
ATOM 1941 C CA . VAL A 1 254 ? -12.052 -5.155 1.678 1.00 84.25 254 VAL A CA 1
ATOM 1942 C C . VAL A 1 254 ? -13.427 -5.777 1.598 1.00 84.25 254 VAL A C 1
ATOM 1944 O O . VAL A 1 254 ? -13.601 -6.812 2.218 1.00 84.25 254 VAL A O 1
ATOM 1947 N N . ASN A 1 255 ? -14.372 -5.170 0.866 1.00 81.81 255 ASN A N 1
ATOM 1948 C CA . ASN A 1 255 ? -15.682 -5.734 0.537 1.00 81.81 255 ASN A CA 1
ATOM 1949 C C . ASN A 1 255 ? -16.227 -5.169 -0.788 1.00 81.81 255 ASN A C 1
ATOM 1951 O O . ASN A 1 255 ? -15.530 -4.408 -1.455 1.00 81.81 255 ASN A O 1
ATOM 1955 N N . ASP A 1 256 ? -17.453 -5.520 -1.190 1.00 80.69 256 ASP A N 1
ATOM 1956 C CA . ASP A 1 256 ? -18.041 -5.035 -2.452 1.00 80.69 256 ASP A CA 1
ATOM 1957 C C . ASP A 1 256 ? -18.211 -3.518 -2.565 1.00 80.69 256 ASP A C 1
ATOM 1959 O O . ASP A 1 256 ? -18.246 -2.989 -3.675 1.00 80.69 256 ASP A O 1
ATOM 1963 N N . PHE A 1 257 ? -18.205 -2.819 -1.438 1.00 80.75 257 PHE A N 1
ATOM 1964 C CA . PHE A 1 257 ? -18.479 -1.392 -1.327 1.00 80.75 257 PHE A CA 1
ATOM 1965 C C . PHE A 1 257 ? -17.304 -0.581 -0.771 1.00 80.75 257 PHE A C 1
ATOM 1967 O O . PHE A 1 257 ? -17.298 0.639 -0.897 1.00 80.75 257 PHE A O 1
ATOM 1974 N N . THR A 1 258 ? -16.308 -1.236 -0.176 1.00 85.44 258 THR A N 1
ATOM 1975 C CA . THR A 1 258 ? -15.268 -0.591 0.622 1.00 85.44 258 THR A CA 1
ATOM 1976 C C . THR A 1 258 ? -13.893 -0.913 0.062 1.00 85.44 258 THR A C 1
ATOM 1978 O O . THR A 1 258 ? -13.456 -2.068 0.026 1.00 85.44 258 THR A O 1
ATOM 1981 N N . TRP A 1 259 ? -13.185 0.149 -0.308 1.00 92.38 259 TRP A N 1
ATOM 1982 C CA . TRP A 1 259 ? -11.760 0.119 -0.599 1.00 92.38 259 TRP A CA 1
ATOM 1983 C C . TRP A 1 259 ? -10.972 0.781 0.520 1.00 92.38 259 TRP A C 1
ATOM 1985 O O . TRP A 1 259 ? -11.454 1.671 1.223 1.00 92.38 259 TRP A O 1
ATOM 1995 N N . TYR A 1 260 ? -9.739 0.328 0.664 1.00 94.38 260 TYR A N 1
ATOM 1996 C CA . TYR A 1 260 ? -8.732 0.929 1.516 1.00 94.38 260 TYR A CA 1
ATOM 1997 C C . TYR A 1 260 ? -7.610 1.498 0.660 1.00 94.38 260 TYR A C 1
ATOM 1999 O O . TYR A 1 260 ? -7.340 0.983 -0.425 1.00 94.38 260 TYR A O 1
ATOM 2007 N N . CYS A 1 261 ? -6.970 2.546 1.168 1.00 95.75 261 CYS A N 1
ATOM 2008 C CA . CYS A 1 261 ? -5.786 3.157 0.582 1.00 95.75 261 CYS A CA 1
ATOM 2009 C C . CYS A 1 261 ? -4.730 3.354 1.671 1.00 95.75 261 CYS A C 1
ATOM 2011 O O . CYS A 1 261 ? -5.026 3.896 2.737 1.00 95.75 261 CYS A O 1
ATOM 2013 N N . PHE A 1 262 ? -3.508 2.912 1.402 1.00 95.81 262 PHE A N 1
ATOM 2014 C CA . PHE A 1 262 ? -2.345 3.180 2.229 1.00 95.81 262 PHE A CA 1
ATOM 2015 C C . PHE A 1 262 ? -1.248 3.816 1.379 1.00 95.81 262 PHE A C 1
ATOM 2017 O O . PHE A 1 262 ? -0.717 3.171 0.476 1.00 95.81 262 PHE A O 1
ATOM 2024 N N . ASN A 1 263 ? -0.908 5.061 1.698 1.00 94.31 263 ASN A N 1
ATOM 2025 C CA . ASN A 1 263 ? 0.158 5.814 1.051 1.00 94.31 263 ASN A CA 1
ATOM 2026 C C . ASN A 1 263 ? 1.347 5.918 2.001 1.00 94.31 263 ASN A C 1
ATOM 2028 O O . ASN A 1 263 ? 1.176 6.251 3.173 1.00 94.31 263 ASN A O 1
ATOM 2032 N N . TRP A 1 264 ? 2.550 5.652 1.501 1.00 92.88 264 TRP A N 1
ATOM 2033 C CA . TRP A 1 264 ? 3.774 5.627 2.295 1.00 92.88 264 TRP A CA 1
ATOM 2034 C C . TRP A 1 264 ? 4.925 6.308 1.567 1.00 92.88 264 TRP A C 1
ATOM 2036 O O . TRP A 1 264 ? 5.284 5.912 0.460 1.00 92.88 264 TRP A O 1
ATOM 2046 N N . SER A 1 265 ? 5.538 7.284 2.230 1.00 88.31 265 SER A N 1
ATOM 2047 C CA . SER A 1 265 ? 6.650 8.088 1.710 1.00 88.31 265 SER A CA 1
ATOM 2048 C C . SER A 1 265 ? 8.036 7.547 2.120 1.00 88.31 265 SER A C 1
ATOM 2050 O O . SER A 1 265 ? 9.034 8.272 2.089 1.00 88.31 265 SER A O 1
ATOM 2052 N N . GLY A 1 266 ? 8.095 6.300 2.606 1.00 82.50 266 GLY A N 1
ATOM 2053 C CA . GLY A 1 266 ? 9.309 5.611 3.063 1.00 82.50 266 GLY A CA 1
ATOM 2054 C C . GLY A 1 266 ? 9.693 4.408 2.194 1.00 82.50 266 GLY A C 1
ATOM 2055 O O . GLY A 1 266 ? 9.348 4.342 1.017 1.00 82.50 266 GLY A O 1
ATOM 2056 N N . ASP A 1 267 ? 10.415 3.443 2.774 1.00 86.50 267 ASP A N 1
ATOM 2057 C CA . ASP A 1 267 ? 10.809 2.217 2.064 1.00 86.50 267 ASP A CA 1
ATOM 2058 C C . ASP A 1 267 ? 9.565 1.393 1.679 1.00 86.50 267 ASP A C 1
ATOM 2060 O O . ASP A 1 267 ? 8.682 1.125 2.496 1.00 86.50 267 ASP A O 1
ATOM 2064 N N . THR A 1 268 ? 9.490 0.962 0.425 1.00 86.00 268 THR A N 1
ATOM 2065 C CA . THR A 1 268 ? 8.401 0.126 -0.096 1.00 86.00 268 THR A CA 1
ATOM 2066 C C . THR A 1 268 ? 8.279 -1.215 0.615 1.00 86.00 268 THR A C 1
ATOM 2068 O O . THR A 1 268 ? 7.172 -1.724 0.781 1.00 86.00 268 THR A O 1
ATOM 2071 N N . LYS A 1 269 ? 9.388 -1.799 1.078 1.00 87.12 269 LYS A N 1
ATOM 2072 C CA . LYS A 1 269 ? 9.361 -3.032 1.875 1.00 87.12 269 LYS A CA 1
ATOM 2073 C C . LYS A 1 269 ? 8.654 -2.801 3.203 1.00 87.12 269 LYS A C 1
ATOM 2075 O O . LYS A 1 269 ? 7.856 -3.644 3.606 1.00 87.12 269 LYS A O 1
ATOM 2080 N N . GLU A 1 270 ? 8.899 -1.660 3.850 1.00 89.56 270 GLU A N 1
ATOM 2081 C CA . GLU A 1 270 ? 8.168 -1.266 5.059 1.00 89.56 270 GLU A CA 1
ATOM 2082 C C . GLU A 1 270 ? 6.684 -1.075 4.745 1.00 89.56 270 GLU A C 1
ATOM 2084 O O . GLU A 1 270 ? 5.843 -1.590 5.479 1.00 89.56 270 GLU A O 1
ATOM 2089 N N . ALA A 1 271 ? 6.353 -0.412 3.629 1.00 91.38 271 ALA A N 1
ATOM 2090 C CA . ALA A 1 271 ? 4.963 -0.215 3.225 1.00 91.38 271 ALA A CA 1
ATOM 2091 C C . ALA A 1 271 ? 4.215 -1.550 3.072 1.00 91.38 271 ALA A C 1
ATOM 2093 O O . ALA A 1 271 ? 3.124 -1.727 3.616 1.00 91.38 271 ALA A O 1
ATOM 2094 N N . ILE A 1 272 ? 4.838 -2.514 2.385 1.00 89.88 272 ILE A N 1
ATOM 2095 C CA . ILE A 1 272 ? 4.299 -3.864 2.192 1.00 89.88 272 ILE A CA 1
ATOM 2096 C C . ILE A 1 272 ? 4.177 -4.598 3.533 1.00 89.88 272 ILE A C 1
ATOM 2098 O O . ILE A 1 272 ? 3.167 -5.254 3.770 1.00 89.88 272 ILE A O 1
ATOM 2102 N N . GLN A 1 273 ? 5.153 -4.484 4.438 1.00 89.50 273 GLN A N 1
ATOM 2103 C CA . GLN A 1 273 ? 5.082 -5.108 5.767 1.00 89.50 273 GLN A CA 1
ATOM 2104 C C . GLN A 1 273 ? 3.954 -4.531 6.630 1.00 89.50 273 GLN A C 1
ATOM 2106 O O . GLN A 1 273 ? 3.202 -5.294 7.239 1.00 89.50 273 GLN A O 1
ATOM 2111 N N . ILE A 1 274 ? 3.801 -3.203 6.658 1.00 91.62 274 ILE A N 1
ATOM 2112 C CA . ILE A 1 274 ? 2.706 -2.522 7.363 1.00 91.62 274 ILE A CA 1
ATOM 2113 C C . ILE A 1 274 ? 1.367 -3.008 6.808 1.00 91.62 274 ILE A C 1
ATOM 2115 O O . ILE A 1 274 ? 0.506 -3.445 7.574 1.00 91.62 274 ILE A O 1
ATOM 2119 N N . TRP A 1 275 ? 1.215 -2.999 5.484 1.00 91.25 275 TRP A N 1
ATOM 2120 C CA . TRP A 1 275 ? 0.001 -3.448 4.814 1.00 91.25 275 TRP A CA 1
ATOM 2121 C C . TRP A 1 275 ? -0.315 -4.932 5.083 1.00 91.25 275 TRP A C 1
ATOM 2123 O O . TRP A 1 275 ? -1.442 -5.264 5.444 1.00 91.25 275 TRP A O 1
ATOM 2133 N N . ARG A 1 276 ? 0.675 -5.831 5.025 1.00 86.31 276 ARG A N 1
ATOM 2134 C CA . ARG A 1 276 ? 0.491 -7.258 5.362 1.00 86.31 276 ARG A CA 1
ATOM 2135 C C . ARG A 1 276 ? 0.093 -7.490 6.820 1.00 86.31 276 ARG A C 1
ATOM 2137 O O . ARG A 1 276 ? -0.478 -8.527 7.137 1.00 86.31 276 ARG A O 1
ATOM 2144 N N . SER A 1 277 ? 0.394 -6.541 7.703 1.00 89.12 277 SER A N 1
ATOM 2145 C CA . SER A 1 277 ? 0.038 -6.609 9.122 1.00 89.12 277 SER A CA 1
ATOM 2146 C C . SER A 1 277 ? -1.368 -6.091 9.441 1.00 89.12 277 SER A C 1
ATOM 2148 O O . SER A 1 277 ? -1.764 -6.105 10.612 1.00 89.12 277 SER A O 1
ATOM 2150 N N . MET A 1 278 ? -2.104 -5.600 8.436 1.00 90.00 278 MET A N 1
ATOM 2151 C CA . MET A 1 278 ? -3.458 -5.079 8.608 1.00 90.00 278 MET A CA 1
ATOM 2152 C C . MET A 1 278 ? -4.384 -6.172 9.133 1.00 90.00 278 MET A C 1
ATOM 2154 O O . MET A 1 278 ? -4.588 -7.205 8.498 1.00 90.00 278 MET A O 1
ATOM 2158 N N . ALA A 1 279 ? -4.972 -5.922 10.297 1.00 88.19 279 ALA A N 1
ATOM 2159 C CA . ALA A 1 279 ? -5.851 -6.854 10.975 1.00 88.19 279 ALA A CA 1
ATOM 2160 C C . ALA A 1 279 ? -7.244 -6.253 11.146 1.00 88.19 279 ALA A C 1
ATOM 2162 O O . ALA A 1 279 ? -7.393 -5.071 11.458 1.00 88.19 279 ALA A O 1
ATOM 2163 N N . TYR A 1 280 ? -8.265 -7.088 10.961 1.00 88.88 280 TYR A N 1
ATOM 2164 C CA . TYR A 1 280 ? -9.655 -6.713 11.192 1.00 88.88 280 TYR A CA 1
ATOM 2165 C C . TYR A 1 280 ? -9.914 -6.526 12.689 1.00 88.88 280 TYR A C 1
ATOM 2167 O O . TYR A 1 280 ? -9.695 -7.448 13.479 1.00 88.88 280 TYR A O 1
ATOM 2175 N N . ILE A 1 281 ? -10.408 -5.351 13.079 1.00 88.38 281 ILE A N 1
ATOM 2176 C CA . ILE A 1 281 ? -10.672 -5.002 14.486 1.00 88.38 281 ILE A CA 1
ATOM 2177 C C . ILE A 1 281 ? -12.153 -4.815 14.814 1.00 88.38 281 ILE A C 1
ATOM 2179 O O . ILE A 1 281 ? -12.486 -4.502 15.955 1.00 88.38 281 ILE A O 1
ATOM 2183 N N . GLY A 1 282 ? -13.043 -5.005 13.840 1.00 84.62 282 GLY A N 1
ATOM 2184 C CA . GLY A 1 282 ? -14.485 -4.812 13.998 1.00 84.62 282 GLY A CA 1
ATOM 2185 C C . GLY A 1 282 ? -15.062 -3.835 12.975 1.00 84.62 282 GLY A C 1
ATOM 2186 O O . GLY A 1 282 ? -14.411 -3.498 11.991 1.00 84.62 282 GLY A O 1
ATOM 2187 N N . GLY A 1 283 ? -16.298 -3.397 13.202 1.00 76.62 283 GLY A N 1
ATOM 2188 C CA . GLY A 1 283 ? -17.106 -2.654 12.227 1.00 76.62 283 GLY A CA 1
ATOM 2189 C C . GLY A 1 283 ? -18.165 -3.543 11.574 1.00 76.62 283 GLY A C 1
ATOM 2190 O O . GLY A 1 283 ? -18.092 -4.772 11.665 1.00 76.62 283 GLY A O 1
ATOM 2191 N N . GLU A 1 284 ? -19.178 -2.933 10.955 1.00 66.75 284 GLU A N 1
ATOM 2192 C CA . GLU A 1 284 ? -20.271 -3.684 10.331 1.00 66.75 284 GLU A CA 1
ATOM 2193 C C . GLU A 1 284 ? -19.746 -4.538 9.171 1.00 66.75 284 GLU A C 1
ATOM 2195 O O . GLU A 1 284 ? -19.190 -4.032 8.195 1.00 66.75 284 GLU A O 1
ATOM 2200 N N . ASN A 1 285 ? -19.935 -5.855 9.276 1.00 52.94 285 ASN A N 1
ATOM 2201 C CA . ASN A 1 285 ? -19.813 -6.744 8.130 1.00 52.94 285 ASN A CA 1
ATOM 2202 C C . ASN A 1 285 ? -21.025 -6.482 7.243 1.00 52.94 285 ASN A C 1
ATOM 2204 O O . ASN A 1 285 ? -22.143 -6.855 7.607 1.00 52.94 285 ASN A O 1
ATOM 2208 N N . VAL A 1 286 ? -20.816 -5.836 6.099 1.00 43.66 286 VAL A N 1
ATOM 2209 C CA . VAL A 1 286 ? -21.850 -5.807 5.067 1.00 43.66 286 VAL A CA 1
ATOM 2210 C C . VAL A 1 286 ? -22.002 -7.249 4.581 1.00 43.66 286 VAL A C 1
ATOM 2212 O O . VAL A 1 286 ? -21.065 -7.809 4.011 1.00 43.66 286 VAL A O 1
ATOM 2215 N N . LYS A 1 287 ? -23.126 -7.861 4.966 1.00 36.22 287 LYS A N 1
ATOM 2216 C CA . LYS A 1 287 ? -23.558 -9.204 4.564 1.00 36.22 287 LYS A CA 1
ATOM 2217 C C . LYS A 1 287 ? -23.757 -9.298 3.059 1.00 36.22 287 LYS A C 1
ATOM 2219 O O . LYS A 1 287 ? -24.215 -8.290 2.479 1.00 36.22 287 LYS A O 1
#

pLDDT: mean 70.81, std 23.72, range [19.69, 97.19]

Organism: NCBI:txid767817

Nearest PDB structures (foldseek):
  5n55-assembly3_C 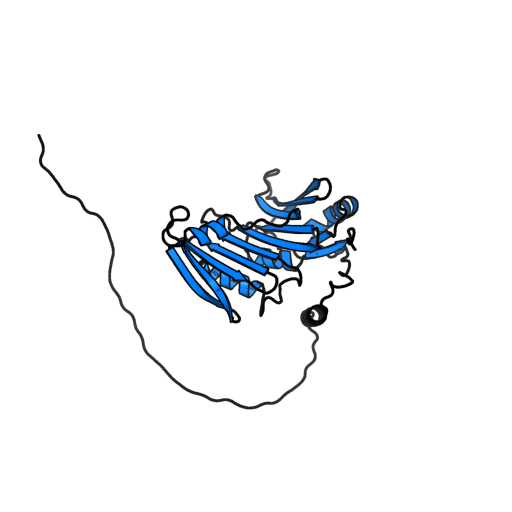 TM=4.310E-01  e=3.624E+00  Klebsiella pneumoniae
  8tyq-assembly1_A  TM=3.824E-01  e=2.411E+00  Homo sapiens
  6z2c-assembly3_C  TM=2.254E-01  e=1.346E+00  Homo sapiens
  7esy-assembly1_B  TM=2.927E-01  e=2.708E+00  Wolbachia endosymbiont of Culex quinquefasciatus Pel

Mean predicted aligned error: 14.65 Å